Protein 4EP4 (pdb70)

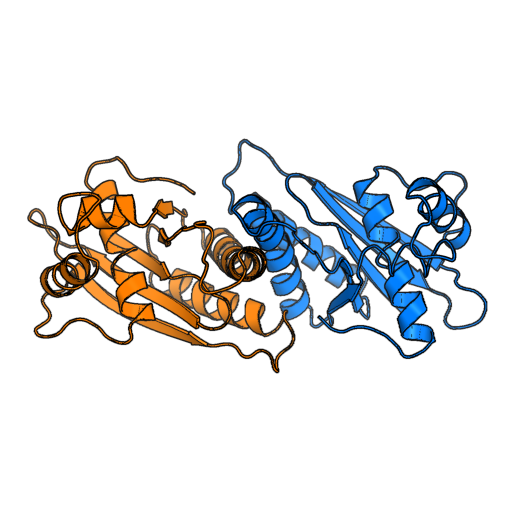Foldseek 3Di:
DKEWFWEFFDFKIKIWIWAFDLDDDTAIATDDTDIQGDDPPDDLVVSLVSLLVVLLVVCVVRVGQEYEYAPDDDPDDDVRVVNSVSNVVSNVVSCVVSVHFYFYHHQQLLCCQQVNGSPDDPVSSQVSLCVRNVHPDGDDDPNNSVRSSRRSSQVSCVSVPRTGTD/DKEWFWEFDQQKIKIWIWDFDDDDPTAIATDDTDIQGDDPVDDLCVSLVSLLVVLLVCCQPRVGQEYEYEDDDDPDDPDDPVSSVSNVVSNVVSCVVSVHFYAYDYQQLLCCQQVNGSPDDPVSLQVSLCVRNVHPDGDDDPRNSVRSSRRSSQVSCVVVVRTGTD

B-factor: mean 16.48, std 10.06, range [5.35, 62.26]

Secondary structure (DSSP, 8-state):
-EEEEEE--SSEEEEEEEEE-SSSSS-EEEEEEEEEE--TTS-HHHHHHHHHHHHHHHHHHH--SEEEEE----SS-SHHHHHHHHHHHHHHHHHHHHT--EEEE-HHHHHHHHHSSTT--HHHHHHHHHHHTT-SS--SSHHHHHHHHHHHHHHHHHHTT---B-/-EEEEEE--SSEEEEEEEEE-SSSS--EEEEEEEEEE--TTS-HHHHHHHHHHHHHHHHHHH--SEEEEE----SS-SS-HHHHHHHHHHHHHHHHHHT--EEEE-HHHHHHHHHSSTT--HHHHHHHHHHHTT-SS--SSHHHHHHHHHHHHHHHHHHHT---B-

Radius of gyration: 21.93 Å; Cα contacts (8 Å, |Δi|>4): 791; chains: 2; bounding box: 36×37×74 Å

GO terms:
  GO:0008821 crossover junction DNA endonuclease activity (F, EXP)

Structure (mmCIF, N/CA/C/O backbone):
data_4EP4
#
_entry.id   4EP4
#
_cell.length_a   36.777
_cell.length_b   51.151
_cell.length_c   134.910
_cell.angle_alpha   90.00
_cell.angle_beta   90.00
_cell.angle_gamma   90.00
#
_symmetry.space_group_name_H-M   'P 21 21 21'
#
loop_
_entity.id
_entity.type
_entity.pdbx_description
1 polymer 'Crossover junction endodeoxyribonuclease RuvC'
2 non-polymer 'MAGNESIUM ION'
3 non-polymer GLYCEROL
4 water water
#
loop_
_atom_site.group_PDB
_atom_site.id
_atom_site.type_symbol
_atom_site.label_atom_id
_atom_site.label_alt_id
_atom_site.label_comp_id
_atom_site.label_asym_id
_atom_site.label_entity_id
_atom_site.label_seq_id
_atom_site.pdbx_PDB_ins_code
_atom_site.Cartn_x
_atom_site.Cartn_y
_atom_site.Cartn_z
_atom_site.occupancy
_atom_site.B_iso_or_equiv
_atom_site.auth_seq_id
_atom_site.auth_comp_id
_atom_site.auth_asym_id
_atom_site.auth_atom_id
_atom_site.pdbx_PDB_model_num
ATOM 1 N N . MET A 1 1 ? -21.349 2.262 25.081 1.00 21.17 1 MET A N 1
ATOM 2 C CA . MET A 1 1 ? -20.732 2.545 23.790 1.00 17.06 1 MET A CA 1
ATOM 3 C C . MET A 1 1 ? -20.559 1.249 23.008 1.00 12.28 1 MET A C 1
ATOM 4 O O . MET A 1 1 ? -19.752 0.397 23.382 1.00 12.42 1 MET A O 1
ATOM 9 N N . VAL A 1 2 ? -21.320 1.106 21.926 1.00 10.52 2 VAL A N 1
ATOM 10 C CA . VAL A 1 2 ? -21.237 -0.068 21.067 1.00 9.04 2 VAL A CA 1
ATOM 11 C C . VAL A 1 2 ? -20.298 0.263 19.907 1.00 8.65 2 VAL A C 1
ATOM 12 O O . VAL A 1 2 ? -20.524 1.231 19.173 1.00 9.14 2 VAL A O 1
ATOM 16 N N . VAL A 1 3 ? -19.240 -0.533 19.757 1.00 7.05 3 VAL A N 1
ATOM 17 C CA . VAL A 1 3 ? -18.209 -0.280 18.753 1.00 7.24 3 VAL A CA 1
ATOM 18 C C . VAL A 1 3 ? -17.963 -1.532 17.914 1.00 6.75 3 VAL A C 1
ATOM 19 O O . VAL A 1 3 ? -17.800 -2.635 18.461 1.00 7.57 3 VAL A O 1
ATOM 23 N N . ALA A 1 4 ? -17.939 -1.370 16.590 1.00 6.72 4 ALA A N 1
ATOM 24 C CA . ALA A 1 4 ? -17.544 -2.444 15.687 1.00 7.36 4 ALA A CA 1
ATOM 25 C C . ALA A 1 4 ? -16.086 -2.255 15.309 1.00 8.02 4 ALA A C 1
ATOM 26 O O . ALA A 1 4 ? -15.677 -1.146 14.967 1.00 12.06 4 ALA A O 1
ATOM 28 N N . GLY A 1 5 ? -15.292 -3.311 15.403 1.00 7.45 5 GLY A N 1
ATOM 29 C CA . GLY A 1 5 ? -13.915 -3.272 14.952 1.00 8.01 5 GLY A CA 1
ATOM 30 C C . GLY A 1 5 ? -13.734 -4.178 13.758 1.00 7.56 5 GLY A C 1
ATOM 31 O O . GLY A 1 5 ? -14.383 -5.232 13.660 1.00 9.11 5 GLY A O 1
ATOM 32 N N . ILE A 1 6 ? -12.870 -3.769 12.834 1.00 9.28 6 ILE A N 1
ATOM 33 C CA . ILE A 1 6 ? -12.662 -4.525 11.607 1.00 11.64 6 ILE A CA 1
ATOM 34 C C . ILE A 1 6 ? -11.173 -4.640 11.281 1.00 12.97 6 ILE A C 1
ATOM 35 O O . ILE A 1 6 ? -10.429 -3.665 11.397 1.00 13.96 6 ILE A O 1
ATOM 40 N N . ASP A 1 7 ? -10.750 -5.841 10.889 1.00 12.79 7 ASP A N 1
ATOM 41 C CA . ASP A 1 7 ? -9.374 -6.105 10.482 1.00 15.14 7 ASP A CA 1
ATOM 42 C C . ASP A 1 7 ? -9.393 -6.685 9.067 1.00 17.04 7 ASP A C 1
ATOM 43 O O . ASP A 1 7 ? -9.714 -7.855 8.886 1.00 18.15 7 ASP A O 1
ATOM 48 N N . PRO A 1 8 ? -9.065 -5.857 8.058 1.00 25.88 8 PRO A N 1
ATOM 49 C CA . PRO A 1 8 ? -9.193 -6.211 6.637 1.00 33.88 8 PRO A CA 1
ATOM 50 C C . PRO A 1 8 ? -8.174 -7.250 6.175 1.00 46.13 8 PRO A C 1
ATOM 51 O O . PRO A 1 8 ? -8.054 -8.316 6.776 1.00 52.50 8 PRO A O 1
ATOM 55 N N . GLY A 1 9 ? -7.449 -6.947 5.108 1.00 53.60 9 GLY A N 1
ATOM 56 C CA . GLY A 1 9 ? -6.459 -7.884 4.622 1.00 54.31 9 GLY A CA 1
ATOM 57 C C . GLY A 1 9 ? -6.917 -8.661 3.406 1.00 51.74 9 GLY A C 1
ATOM 58 O O . GLY A 1 9 ? -7.982 -8.396 2.841 1.00 42.46 9 GLY A O 1
ATOM 59 N N . ILE A 1 10 ? -6.114 -9.651 3.029 1.00 54.68 10 ILE A N 1
ATOM 60 C CA . ILE A 1 10 ? -6.192 -10.262 1.703 1.00 53.61 10 ILE A CA 1
ATOM 61 C C . ILE A 1 10 ? -7.262 -11.357 1.517 1.00 47.82 10 ILE A C 1
ATOM 62 O O . ILE A 1 10 ? -7.914 -11.418 0.470 1.00 51.09 10 ILE A O 1
ATOM 67 N N . THR A 1 11 ? -7.450 -12.204 2.525 1.00 40.58 11 THR A N 1
ATOM 68 C CA . THR A 1 11 ? -8.275 -13.399 2.379 1.00 34.01 11 THR A CA 1
ATOM 69 C C . THR A 1 11 ? -9.290 -13.467 3.520 1.00 26.00 11 THR A C 1
ATOM 70 O O . THR A 1 11 ? -10.376 -14.052 3.393 1.00 24.61 11 THR A O 1
ATOM 74 N N . HIS A 1 12 ? -8.939 -12.816 4.624 1.00 25.04 12 HIS A N 1
ATOM 75 C CA . HIS A 1 12 ? -9.777 -12.800 5.811 1.00 24.50 12 HIS A CA 1
ATOM 76 C C . HIS A 1 12 ? -10.190 -11.370 6.121 1.00 24.28 12 HIS A C 1
ATOM 77 O O . HIS A 1 12 ? -9.466 -10.426 5.802 1.00 30.17 12 HIS A O 1
ATOM 84 N N . LEU A 1 13 ? -11.354 -11.207 6.737 1.00 17.72 13 LEU A N 1
ATOM 85 C CA . LEU A 1 13 ? -11.702 -9.932 7.343 1.00 15.87 13 LEU A CA 1
ATOM 86 C C . LEU A 1 13 ? -12.313 -10.193 8.712 1.00 15.24 13 LEU A C 1
ATOM 87 O O . LEU A 1 13 ? -13.399 -10.767 8.811 1.00 16.44 13 LEU A O 1
ATOM 92 N N . GLY A 1 14 ? -11.598 -9.799 9.763 1.00 13.17 14 GLY A N 1
ATOM 93 C CA . GLY A 1 14 ? -12.108 -9.923 11.114 1.00 12.23 14 GLY A CA 1
ATOM 94 C C . GLY A 1 14 ? -13.158 -8.865 11.358 1.00 9.87 14 GLY A C 1
ATOM 95 O O . GLY A 1 14 ? -13.002 -7.716 10.942 1.00 10.51 14 GLY A O 1
ATOM 96 N N . LEU A 1 15 ? -14.228 -9.258 12.039 1.00 9.27 15 LEU A N 1
ATOM 97 C CA . LEU A 1 15 ? -15.359 -8.375 12.273 1.00 10.12 15 LEU A CA 1
ATOM 98 C C . LEU A 1 15 ? -15.921 -8.665 13.658 1.00 10.14 15 LEU A C 1
ATOM 99 O O . LEU A 1 15 ? -16.470 -9.736 13.900 1.00 12.83 15 LEU A O 1
ATOM 104 N N . GLY A 1 16 ? -15.756 -7.718 14.575 1.00 10.51 16 GLY A N 1
ATOM 105 C CA . GLY A 1 16 ? -16.183 -7.912 15.944 1.00 11.58 16 GLY A CA 1
ATOM 106 C C . GLY A 1 16 ? -16.962 -6.717 16.455 1.00 9.79 16 GLY A C 1
ATOM 107 O O . GLY A 1 16 ? -16.808 -5.595 15.952 1.00 10.93 16 GLY A O 1
ATOM 108 N N . VAL A 1 17 ? -17.810 -6.952 17.450 1.00 7.46 17 VAL A N 1
ATOM 109 C CA . VAL A 1 17 ? -18.576 -5.881 18.069 1.00 6.90 17 VAL A CA 1
ATOM 110 C C . VAL A 1 17 ? -18.520 -6.025 19.582 1.00 6.33 17 VAL A C 1
ATOM 111 O O . VAL A 1 17 ? -18.710 -7.122 20.128 1.00 8.19 17 VAL A O 1
ATOM 115 N N . VAL A 1 18 ? -18.253 -4.916 20.261 1.00 7.41 18 VAL A N 1
ATOM 116 C CA . VAL A 1 18 ? -18.202 -4.906 21.714 1.00 7.74 18 VAL A CA 1
ATOM 117 C C . VAL A 1 18 ? -19.127 -3.828 22.268 1.00 7.23 18 VAL A C 1
ATOM 118 O O . VAL A 1 18 ? -19.407 -2.827 21.599 1.00 7.98 18 VAL A O 1
ATOM 122 N N . ALA A 1 19 ? -19.619 -4.054 23.479 1.00 8.94 19 ALA A N 1
ATOM 123 C CA . ALA A 1 19 ? -20.363 -3.039 24.227 1.00 9.72 19 ALA A CA 1
ATOM 124 C C . ALA A 1 19 ? -19.518 -2.626 25.426 1.00 9.95 19 ALA A C 1
ATOM 125 O O . ALA A 1 19 ? -19.275 -3.425 26.336 1.00 10.31 19 ALA A O 1
ATOM 127 N N . VAL A 1 20 ? -19.058 -1.381 25.419 1.00 10.29 20 VAL A N 1
ATOM 128 C CA . VAL A 1 20 ? -18.144 -0.903 26.445 1.00 13.14 20 VAL A CA 1
ATOM 129 C C . VAL A 1 20 ? -18.889 -0.198 27.565 1.00 17.74 20 VAL A C 1
ATOM 130 O O . VAL A 1 20 ? -19.867 0.515 27.325 1.00 20.38 20 VAL A O 1
ATOM 134 N N . GLU A 1 21 ? -18.407 -0.387 28.790 1.00 19.36 21 GLU A N 1
ATOM 135 C CA . GLU A 1 21 ? -18.913 0.348 29.944 1.00 23.34 21 GLU A CA 1
ATOM 136 C C . GLU A 1 21 ? -18.632 1.833 29.764 1.00 24.94 21 GLU A C 1
ATOM 137 O O . GLU A 1 21 ? -17.535 2.217 29.371 1.00 24.61 21 GLU A O 1
ATOM 143 N N . GLY A 1 22 ? -19.622 2.664 30.065 1.00 25.31 22 GLY A N 1
ATOM 144 C CA . GLY A 1 22 ? -19.479 4.099 29.910 1.00 26.28 22 GLY A CA 1
ATOM 145 C C . GLY A 1 22 ? -18.585 4.720 30.962 1.00 30.40 22 GLY A C 1
ATOM 146 O O . GLY A 1 22 ? -17.989 5.774 30.735 1.00 30.62 22 GLY A O 1
ATOM 147 N N . LYS A 1 23 ? -18.483 4.062 32.113 1.00 28.24 23 LYS A N 1
ATOM 148 C CA . LYS A 1 23 ? -17.671 4.574 33.212 1.00 26.27 23 LYS A CA 1
ATOM 149 C C . LYS A 1 23 ? -16.741 3.497 33.773 1.00 23.69 23 LYS A C 1
ATOM 150 O O . LYS A 1 23 ? -16.852 2.326 33.408 1.00 23.48 23 LYS A O 1
ATOM 156 N N . GLY A 1 24 ? -15.804 3.903 34.623 1.00 18.05 24 GLY A N 1
ATOM 157 C CA . GLY A 1 24 ? -14.848 2.983 35.223 1.00 14.74 24 GLY A CA 1
ATOM 158 C C . GLY A 1 24 ? -13.732 2.553 34.288 1.00 11.20 24 GLY A C 1
ATOM 159 O O . GLY A 1 24 ? -13.592 3.082 33.179 1.00 14.46 24 GLY A O 1
ATOM 160 N N . ALA A 1 25 ? -12.938 1.582 34.734 1.00 11.28 25 ALA A N 1
ATOM 161 C CA . ALA A 1 25 ? -11.856 1.048 33.914 1.00 10.75 25 ALA A CA 1
ATOM 162 C C . ALA A 1 25 ? -12.398 0.441 32.625 1.00 11.03 25 ALA A C 1
ATOM 163 O O . ALA A 1 25 ? -13.544 -0.015 32.574 1.00 13.06 25 ALA A O 1
ATOM 165 N N . LEU A 1 26 ? -11.570 0.431 31.587 1.00 9.33 26 LEU A N 1
ATOM 166 C CA . LEU A 1 26 ? -11.995 -0.093 30.297 1.00 10.09 26 LEU A CA 1
ATOM 167 C C . LEU A 1 26 ? -12.460 -1.549 30.427 1.00 9.94 26 LEU A C 1
ATOM 168 O O . LEU A 1 26 ? -11.693 -2.433 30.823 1.00 10.27 26 LEU A O 1
ATOM 173 N N . LYS A 1 27 ? -13.729 -1.781 30.101 1.00 10.04 27 LYS A N 1
ATOM 174 C CA . LYS A 1 27 ? -14.378 -3.069 30.313 1.00 10.13 27 LYS A CA 1
ATOM 175 C C . LYS A 1 27 ? -15.463 -3.208 29.277 1.00 9.49 27 LYS A C 1
ATOM 176 O O . LYS A 1 27 ? -16.181 -2.252 29.008 1.00 10.59 27 LYS A O 1
ATOM 182 N N . ALA A 1 28 ? -15.618 -4.402 28.716 1.00 8.21 28 ALA A N 1
ATOM 183 C CA . ALA A 1 28 ? -16.591 -4.572 27.648 1.00 8.47 28 ALA A CA 1
ATOM 184 C C . ALA A 1 28 ? -17.176 -5.974 27.593 1.00 8.10 28 ALA A C 1
ATOM 185 O O . ALA A 1 28 ? -16.609 -6.925 28.140 1.00 10.08 28 ALA A O 1
ATOM 187 N N . ARG A 1 29 ? -18.329 -6.077 26.942 1.00 9.43 29 ARG A N 1
ATOM 188 C CA . ARG A 1 29 ? -18.953 -7.357 26.662 1.00 11.47 29 ARG A CA 1
ATOM 189 C C . ARG A 1 29 ? -18.807 -7.650 25.176 1.00 8.31 29 ARG A C 1
ATOM 190 O O . ARG A 1 29 ? -19.024 -6.773 24.328 1.00 10.94 29 ARG A O 1
ATOM 198 N N . LEU A 1 30 ? -18.414 -8.876 24.855 1.00 8.33 30 LEU A N 1
ATOM 199 C CA . LEU A 1 30 ? -18.320 -9.301 23.469 1.00 8.86 30 LEU A CA 1
ATOM 200 C C . LEU A 1 30 ? -19.724 -9.565 22.919 1.00 9.66 30 LEU A C 1
ATOM 201 O O . LEU A 1 30 ? -20.417 -10.450 23.416 1.00 12.15 30 LEU A O 1
ATOM 206 N N . LEU A 1 31 ? -20.142 -8.797 21.912 1.00 8.84 31 LEU A N 1
ATOM 207 C CA . LEU A 1 31 ? -21.471 -8.962 21.310 1.00 9.31 31 LEU A CA 1
ATOM 208 C C . LEU A 1 31 ? -21.460 -9.882 20.092 1.00 10.84 31 LEU A C 1
ATOM 209 O O . LEU A 1 31 ? -22.423 -10.613 19.833 1.00 12.30 31 LEU A O 1
ATOM 214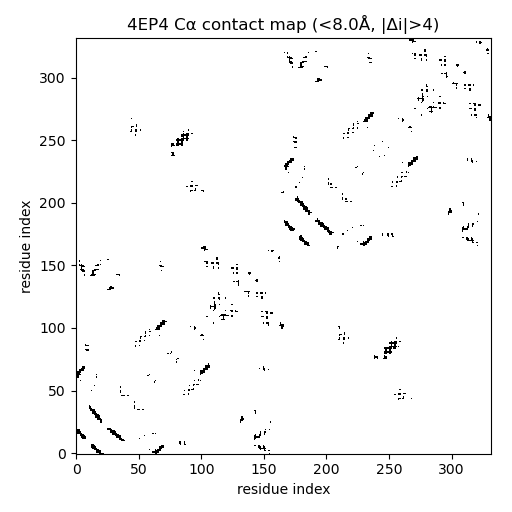 N N . HIS A 1 32 ? -20.375 -9.839 19.329 1.00 9.66 32 HIS A N 1
ATOM 215 C CA . HIS A 1 32 ? -20.337 -10.543 18.056 1.00 10.22 32 HIS A CA 1
ATOM 216 C C . HIS A 1 32 ? -18.911 -10.698 17.591 1.00 9.91 32 HIS A C 1
ATOM 217 O O . HIS A 1 32 ? -18.090 -9.784 17.748 1.00 9.68 32 HIS A O 1
ATOM 224 N N . GLY A 1 33 ? -18.625 -11.847 16.996 1.00 11.29 33 GLY A N 1
ATOM 225 C CA . GLY A 1 33 ? -17.332 -12.082 16.396 1.00 12.41 33 GLY A CA 1
ATOM 226 C C . GLY A 1 33 ? -17.436 -13.034 15.226 1.00 14.82 33 GLY A C 1
ATOM 227 O O . GLY A 1 33 ? -17.997 -14.122 15.352 1.00 16.81 33 GLY A O 1
ATOM 228 N N . GLU A 1 34 ? -16.904 -12.624 14.083 1.00 13.72 34 GLU A N 1
ATOM 229 C CA . GLU A 1 34 ? -16.865 -13.481 12.911 1.00 15.50 34 GLU A CA 1
ATOM 230 C C . GLU A 1 34 ? -15.650 -13.124 12.078 1.00 14.66 34 GLU A C 1
ATOM 231 O O . GLU A 1 34 ? -15.035 -12.069 12.279 1.00 14.53 34 GLU A O 1
ATOM 237 N N . VAL A 1 35 ? -15.298 -14.010 11.151 1.00 17.10 35 VAL A N 1
ATOM 238 C CA . VAL A 1 35 ? -14.273 -13.717 10.163 1.00 19.63 35 VAL A CA 1
ATOM 239 C C . VAL A 1 35 ? -14.886 -13.955 8.794 1.00 19.40 35 VAL A C 1
ATOM 240 O O . VAL A 1 35 ? -15.325 -15.066 8.489 1.00 24.83 35 VAL A O 1
ATOM 244 N N . VAL A 1 36 ? -14.940 -12.905 7.981 1.00 16.61 36 VAL A N 1
ATOM 245 C CA . VAL A 1 36 ? -15.503 -13.017 6.646 1.00 18.23 36 VAL A CA 1
ATOM 246 C C . VAL A 1 36 ? -14.437 -13.628 5.755 1.00 20.23 36 VAL A C 1
ATOM 247 O O . VAL A 1 36 ? -13.317 -13.123 5.684 1.00 18.97 36 VAL A O 1
ATOM 251 N N . LYS A 1 37 ? -14.770 -14.726 5.090 1.00 22.35 37 LYS A N 1
ATOM 252 C CA . LYS A 1 37 ? -13.771 -15.413 4.288 1.00 26.18 37 LYS A CA 1
ATOM 253 C C . LYS A 1 37 ? -14.032 -15.281 2.794 1.00 26.56 37 LYS A C 1
ATOM 2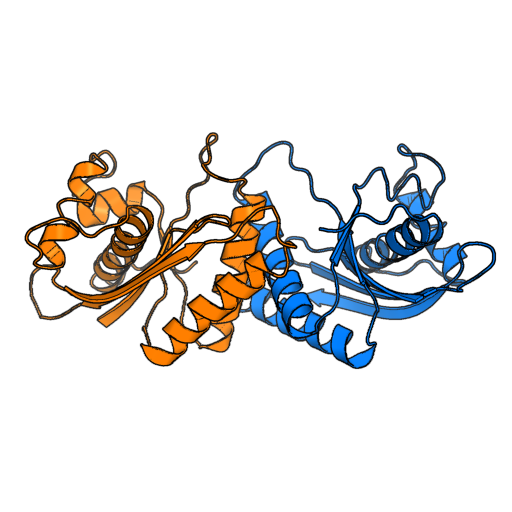54 O O . LYS A 1 37 ? -15.154 -15.014 2.366 1.00 31.41 37 LYS A O 1
ATOM 260 N N . THR A 1 38 ? -12.968 -15.442 2.017 1.00 25.25 38 THR A N 1
ATOM 261 C CA . THR A 1 38 ? -13.012 -15.286 0.574 1.00 28.52 38 THR A CA 1
ATOM 262 C C . THR A 1 38 ? -12.756 -16.623 -0.100 1.00 24.23 38 THR A C 1
ATOM 263 O O . THR A 1 38 ? -12.237 -17.557 0.517 1.00 26.79 38 THR A O 1
ATOM 267 N N . SER A 1 39 ? -13.108 -16.705 -1.373 1.00 21.20 39 SER A N 1
ATOM 268 C CA . SER A 1 39 ? -12.814 -17.890 -2.155 1.00 19.79 39 SER A CA 1
ATOM 269 C C . SER A 1 39 ? -11.923 -17.525 -3.336 1.00 17.69 39 SER A C 1
ATOM 270 O O . SER A 1 39 ? -12.186 -16.554 -4.036 1.00 16.78 39 SER A O 1
ATOM 273 N N A PRO A 1 40 ? -10.857 -18.305 -3.564 0.31 18.13 40 PRO A N 1
ATOM 274 N N B PRO A 1 40 ? -10.844 -18.294 -3.546 0.69 18.29 40 PRO A N 1
ATOM 275 C CA A PRO A 1 40 ? -10.030 -18.097 -4.758 0.31 18.16 40 PRO A CA 1
ATOM 276 C CA B PRO A 1 40 ? -10.024 -18.095 -4.744 0.69 17.16 40 PRO A CA 1
ATOM 277 C C A PRO A 1 40 ? -10.784 -18.471 -6.035 0.31 17.49 40 PRO A C 1
ATOM 278 C C B PRO A 1 40 ? -10.782 -18.467 -6.023 0.69 14.22 40 PRO A C 1
ATOM 279 O O A PRO A 1 40 ? -10.335 -18.155 -7.139 0.31 19.51 40 PRO A O 1
ATOM 280 O O B PRO A 1 40 ? -10.327 -18.130 -7.119 0.69 16.15 40 PRO A O 1
ATOM 287 N N . GLN A 1 41 ? -11.924 -19.137 -5.877 1.00 14.02 41 GLN A N 1
ATOM 288 C CA . GLN A 1 41 ? -12.750 -19.549 -7.014 1.00 15.08 41 GLN A CA 1
ATOM 289 C C . GLN A 1 41 ? -13.820 -18.538 -7.419 1.00 16.40 41 GLN A C 1
ATOM 290 O O . GLN A 1 41 ? -14.600 -18.796 -8.338 1.00 20.30 41 GLN A O 1
ATOM 296 N N . GLU A 1 42 ? -13.873 -17.404 -6.727 1.00 15.63 42 GLU A N 1
ATOM 297 C CA . GLU A 1 42 ? -14.831 -16.359 -7.072 1.00 17.26 42 GLU A CA 1
ATOM 298 C C . GLU A 1 42 ? -14.085 -15.116 -7.538 1.00 15.88 42 GLU A C 1
ATOM 299 O O . GLU A 1 42 ? -12.930 -14.900 -7.151 1.00 15.67 42 GLU A O 1
ATOM 305 N N . PRO A 1 43 ? -14.729 -14.314 -8.403 1.00 16.28 43 PRO A N 1
ATOM 306 C CA . PRO A 1 43 ? -14.121 -13.070 -8.886 1.00 16.26 43 PRO A CA 1
ATOM 307 C C . PRO A 1 43 ? -13.777 -12.112 -7.744 1.00 14.22 43 PRO A C 1
ATOM 308 O O . PRO A 1 43 ? -14.387 -12.182 -6.674 1.00 12.36 43 PRO A O 1
ATOM 312 N N . ALA A 1 44 ? -12.828 -11.210 -7.987 1.00 13.57 44 ALA A N 1
ATOM 313 C CA . ALA A 1 44 ? -12.462 -10.197 -7.004 1.00 14.83 44 ALA A CA 1
ATOM 314 C C . ALA A 1 44 ? -13.673 -9.424 -6.488 1.00 14.10 44 ALA A C 1
ATOM 315 O O . ALA A 1 44 ? -13.769 -9.141 -5.295 1.00 14.88 44 ALA A O 1
ATOM 317 N N A LYS A 1 45 ? -14.597 -9.097 -7.386 0.57 13.10 45 LYS A N 1
ATOM 318 N N B LYS A 1 45 ? -14.601 -9.082 -7.378 0.43 12.31 45 LYS A N 1
ATOM 319 C CA A LYS A 1 45 ? -15.763 -8.301 -7.014 0.57 13.71 45 LYS A CA 1
ATOM 320 C CA B LYS A 1 45 ? -15.762 -8.290 -6.970 0.43 11.53 45 LYS A CA 1
ATOM 321 C C A LYS A 1 45 ? -16.691 -9.044 -6.051 0.57 13.86 45 LYS A C 1
ATOM 322 C C B LYS A 1 45 ? -16.665 -9.047 -5.999 0.43 11.11 45 LYS A C 1
ATOM 323 O O A LYS A 1 45 ? -17.436 -8.416 -5.301 0.57 13.41 45 LYS A O 1
ATOM 324 O O B LYS A 1 45 ? -17.377 -8.437 -5.202 0.43 11.02 45 LYS A O 1
ATOM 335 N N . GLU A 1 46 ? -16.635 -10.375 -6.065 1.00 12.52 46 GLU A N 1
ATOM 336 C CA . GLU A 1 46 ? -17.445 -11.195 -5.168 1.00 13.60 46 GLU A CA 1
ATOM 337 C C . GLU A 1 46 ? -16.892 -11.136 -3.759 1.00 12.27 46 GLU A C 1
ATOM 338 O O . GLU A 1 46 ? -17.646 -11.096 -2.795 1.00 12.93 46 GLU A O 1
ATOM 344 N N . ARG A 1 47 ? -15.569 -11.162 -3.642 1.00 12.54 47 ARG A N 1
ATOM 345 C CA . ARG A 1 47 ? -14.912 -11.092 -2.341 1.00 13.29 47 ARG A CA 1
ATOM 346 C C . ARG A 1 47 ? -15.263 -9.773 -1.662 1.00 12.11 47 ARG A C 1
ATOM 347 O O . ARG A 1 47 ? -15.632 -9.736 -0.485 1.00 12.87 47 ARG A O 1
ATOM 355 N N . VAL A 1 48 ? -15.187 -8.698 -2.436 1.00 11.14 48 VAL A N 1
ATOM 356 C CA . VAL A 1 48 ? -15.442 -7.367 -1.923 1.00 11.91 48 VAL A CA 1
ATOM 357 C C . VAL A 1 48 ? -16.939 -7.177 -1.662 1.00 9.84 48 VAL A C 1
ATOM 358 O O . VAL A 1 48 ? -17.336 -6.583 -0.649 1.00 11.31 48 VAL A O 1
ATOM 362 N N . GLY A 1 49 ? -17.769 -7.701 -2.560 1.00 9.01 49 GLY A N 1
ATOM 363 C CA . GLY A 1 49 ? -19.209 -7.684 -2.370 1.00 10.78 49 GLY A CA 1
ATOM 364 C C . GLY A 1 49 ? -19.664 -8.394 -1.100 1.00 10.02 49 GLY A C 1
ATOM 365 O O . GLY A 1 49 ? -20.569 -7.924 -0.409 1.00 11.36 49 GLY A O 1
ATOM 366 N N . ARG A 1 50 ? -19.045 -9.530 -0.785 1.00 10.30 50 ARG A N 1
ATOM 367 C CA . ARG A 1 50 ? -19.386 -10.260 0.434 1.00 11.51 50 ARG A CA 1
ATOM 368 C C . ARG A 1 50 ? -19.029 -9.461 1.689 1.00 9.86 50 ARG A C 1
ATOM 369 O O . ARG A 1 50 ? -19.777 -9.456 2.667 1.00 10.92 50 ARG A O 1
ATOM 377 N N . ILE A 1 51 ? -17.875 -8.802 1.662 1.00 10.20 51 ILE A N 1
ATOM 378 C CA . ILE A 1 51 ? -17.439 -7.975 2.781 1.00 9.40 51 ILE A CA 1
ATOM 379 C C . ILE A 1 51 ? -18.463 -6.875 3.045 1.00 8.95 51 ILE A C 1
ATOM 380 O O . ILE A 1 51 ? -18.888 -6.675 4.178 1.00 9.70 51 ILE A O 1
ATOM 385 N N . HIS A 1 52 ? -18.863 -6.181 1.987 1.00 8.92 52 HIS A N 1
ATOM 386 C CA . HIS A 1 52 ? -19.879 -5.137 2.094 1.00 8.61 52 HIS A CA 1
ATOM 387 C C . HIS A 1 52 ? -21.169 -5.669 2.718 1.00 8.75 52 HIS A C 1
ATOM 388 O O . HIS A 1 52 ? -21.705 -5.065 3.642 1.00 9.27 52 HIS A O 1
ATOM 395 N N . ALA A 1 53 ? -21.648 -6.811 2.228 1.00 10.04 53 ALA A N 1
ATOM 396 C CA . ALA A 1 53 ? -22.890 -7.400 2.724 1.00 10.12 53 ALA A CA 1
ATOM 397 C C . ALA A 1 53 ? -22.793 -7.781 4.201 1.00 9.87 53 ALA A C 1
ATOM 398 O O . ALA A 1 53 ? -23.717 -7.513 4.984 1.00 10.02 53 ALA A O 1
ATOM 400 N N . ARG A 1 54 ? -21.677 -8.395 4.591 1.00 10.08 54 ARG A N 1
ATOM 401 C CA . ARG A 1 54 ? -21.512 -8.834 5.974 1.00 10.24 54 ARG A CA 1
ATOM 402 C C . ARG A 1 54 ? -21.365 -7.663 6.931 1.00 8.72 54 ARG A C 1
ATOM 403 O O . ARG A 1 54 ? -21.935 -7.675 8.027 1.00 9.33 54 ARG A O 1
ATOM 411 N N . VAL A 1 55 ? -20.585 -6.662 6.534 1.00 8.80 55 VAL A N 1
ATOM 412 C CA . VAL A 1 55 ? -20.415 -5.489 7.384 1.00 8.51 55 VAL A CA 1
ATOM 413 C C . VAL A 1 55 ? -21.749 -4.775 7.575 1.00 7.66 55 VAL A C 1
ATOM 414 O O . VAL A 1 55 ? -22.095 -4.402 8.694 1.00 9.79 55 VAL A O 1
ATOM 418 N N . LEU A 1 56 ? -22.507 -4.614 6.491 1.00 8.50 56 LEU A N 1
ATOM 419 C CA . LEU A 1 56 ? -23.793 -3.936 6.571 1.00 9.90 56 LEU A CA 1
ATOM 420 C C . LEU A 1 56 ? -24.748 -4.673 7.521 1.00 9.58 56 LEU A C 1
ATOM 421 O O . LEU A 1 56 ? -25.442 -4.051 8.335 1.00 10.13 56 LEU A O 1
ATOM 426 N N . GLU A 1 57 ? -24.752 -6.004 7.445 1.00 8.29 57 GLU A N 1
ATOM 427 C CA . GLU A 1 57 ? -25.599 -6.815 8.313 1.00 8.99 57 GLU A CA 1
ATOM 428 C C . GLU A 1 57 ? -25.253 -6.594 9.787 1.00 9.18 57 GLU A C 1
ATOM 429 O O . GLU A 1 57 ? -26.138 -6.396 10.630 1.00 9.50 57 GLU A O 1
ATOM 435 N N . VAL A 1 58 ? -23.961 -6.594 10.089 1.00 8.75 58 VAL A N 1
ATOM 436 C CA . VAL A 1 58 ? -23.513 -6.403 11.459 1.00 10.03 58 VAL A CA 1
ATOM 437 C C . VAL A 1 58 ? -23.821 -4.988 11.947 1.00 9.26 58 VAL A C 1
ATOM 438 O O . VAL A 1 58 ? -24.252 -4.799 13.083 1.00 10.31 58 VAL A O 1
ATOM 442 N N . LEU A 1 59 ? -23.606 -3.991 11.090 1.00 9.28 59 LEU A N 1
ATOM 443 C CA . LEU A 1 59 ? -23.946 -2.620 11.461 1.00 9.58 59 LEU A CA 1
ATOM 444 C C . LEU A 1 59 ? -25.441 -2.498 11.734 1.00 9.46 59 LEU A C 1
ATOM 445 O O . LEU A 1 59 ? -25.865 -1.832 12.681 1.00 10.24 59 LEU A O 1
ATOM 450 N N . HIS A 1 60 ? -26.242 -3.172 10.923 1.00 9.18 60 HIS A N 1
ATOM 451 C CA . HIS A 1 60 ? -27.682 -3.146 11.126 1.00 10.91 60 HIS A CA 1
ATOM 452 C C . HIS A 1 60 ? -28.119 -3.816 12.427 1.00 10.78 60 HIS A C 1
ATOM 453 O O . HIS A 1 60 ? -28.945 -3.278 13.169 1.00 12.49 60 HIS A O 1
ATOM 460 N N . ARG A 1 61 ? -27.560 -4.990 12.702 1.00 9.95 61 ARG A N 1
ATOM 461 C CA . ARG A 1 61 ? -27.989 -5.781 13.849 1.00 11.93 61 ARG A CA 1
ATOM 462 C C . ARG A 1 61 ? -27.573 -5.176 15.182 1.00 11.38 61 ARG A C 1
ATOM 463 O O . ARG A 1 61 ? -28.316 -5.253 16.155 1.00 14.34 61 ARG A O 1
ATOM 471 N N . PHE A 1 62 ? -26.398 -4.560 15.217 1.00 8.83 62 PHE A N 1
ATOM 472 C CA . PHE A 1 62 ? -25.861 -4.068 16.482 1.00 8.90 62 PHE A CA 1
ATOM 473 C C . PHE A 1 62 ? -25.882 -2.549 16.658 1.00 9.07 62 PHE A C 1
ATOM 474 O O . PHE A 1 62 ? -25.682 -2.050 17.769 1.00 10.77 62 PHE A O 1
ATOM 482 N N . ARG A 1 63 ? -26.160 -1.832 15.570 1.00 9.48 63 ARG A N 1
ATOM 483 C CA . ARG A 1 63 ? -26.256 -0.365 15.581 1.00 10.04 63 ARG A CA 1
ATOM 484 C C . ARG A 1 63 ? -25.136 0.314 16.389 1.00 9.54 63 ARG A C 1
ATOM 485 O O . ARG A 1 63 ? -25.413 1.068 17.331 1.00 10.56 63 ARG A O 1
ATOM 493 N N . PRO A 1 64 ? -23.865 0.056 16.030 1.00 8.18 64 PRO A N 1
ATOM 494 C CA . PRO A 1 64 ? -22.754 0.659 16.775 1.00 7.95 64 PRO A CA 1
ATOM 495 C C . PRO A 1 64 ? -22.695 2.164 16.559 1.00 7.64 64 PRO A C 1
ATOM 496 O O . PRO A 1 64 ? -23.181 2.662 15.535 1.00 9.42 64 PRO A O 1
ATOM 500 N N . GLU A 1 65 ? -22.091 2.881 17.497 1.00 8.28 65 GLU A N 1
ATOM 501 C CA . GLU A 1 65 ? -21.912 4.316 17.315 1.00 9.08 65 GLU A CA 1
ATOM 502 C C . GLU A 1 65 ? -20.640 4.621 16.537 1.00 8.76 65 GLU A C 1
ATOM 503 O O . GLU A 1 65 ? -20.414 5.767 16.139 1.00 9.48 65 GLU A O 1
ATOM 509 N N . ALA A 1 66 ? -19.804 3.603 16.333 1.00 7.58 66 ALA A N 1
ATOM 510 C CA . ALA A 1 66 ? -18.537 3.776 15.644 1.00 7.53 66 ALA A CA 1
ATOM 511 C C . ALA A 1 66 ? -18.061 2.485 15.003 1.00 6.59 66 ALA A C 1
ATOM 512 O O . ALA A 1 66 ? -18.296 1.395 15.538 1.00 7.35 66 ALA A O 1
ATOM 514 N N . VAL A 1 67 ? -17.383 2.622 13.869 1.00 7.32 67 VAL A N 1
ATOM 515 C CA . VAL A 1 67 ? -16.590 1.551 13.271 1.00 7.24 67 VAL A CA 1
ATOM 516 C C . VAL A 1 67 ? -15.127 1.940 13.415 1.00 6.89 67 VAL A C 1
ATOM 517 O O . VAL A 1 67 ? -14.749 3.073 13.078 1.00 8.32 67 VAL A O 1
ATOM 521 N N . ALA A 1 68 ? -14.306 1.020 13.912 1.00 7.04 68 ALA A N 1
ATOM 522 C CA . ALA A 1 68 ? -12.884 1.286 14.109 1.00 7.78 68 ALA A CA 1
ATOM 523 C C . ALA A 1 68 ? -12.041 0.353 13.252 1.00 6.21 68 ALA A C 1
ATOM 524 O O . ALA A 1 68 ? -12.312 -0.855 13.166 1.00 7.80 68 ALA A O 1
ATOM 526 N N . VAL A 1 69 ? -11.030 0.916 12.603 1.00 7.49 69 VAL A N 1
ATOM 527 C CA . VAL A 1 69 ? -10.131 0.142 11.755 1.00 8.54 69 VAL A CA 1
ATOM 528 C C . VAL A 1 69 ? -8.696 0.548 12.071 1.00 9.10 69 VAL A C 1
ATOM 529 O O . VAL A 1 69 ? -8.457 1.593 12.681 1.00 8.97 69 VAL A O 1
ATOM 533 N N . GLU A 1 70 ? -7.736 -0.267 11.659 1.00 10.97 70 GLU A N 1
ATOM 534 C CA . GLU A 1 70 ? -6.344 0.135 11.783 1.00 11.84 70 GLU A CA 1
ATOM 535 C C . GLU A 1 70 ? -6.016 1.206 10.747 1.00 11.81 70 GLU A C 1
ATOM 536 O O . GLU A 1 70 ? -6.476 1.142 9.599 1.00 12.04 70 GLU A O 1
ATOM 542 N N . GLU A 1 71 ? -5.246 2.208 11.160 1.00 10.89 71 GLU A N 1
ATOM 543 C CA . GLU A 1 71 ? -4.669 3.151 10.214 1.00 12.01 71 GLU A CA 1
ATOM 544 C C . GLU A 1 71 ? -3.483 2.452 9.559 1.00 13.74 71 GLU A C 1
ATOM 545 O O . GLU A 1 71 ? -2.435 2.273 10.186 1.00 15.70 71 GLU A O 1
ATOM 551 N N . GLN A 1 72 ? -3.657 2.046 8.304 1.00 13.33 72 GLN A N 1
ATOM 552 C CA . GLN A 1 72 ? -2.682 1.198 7.631 1.00 16.47 72 GLN A CA 1
ATOM 553 C C . GLN A 1 72 ? -1.522 2.006 7.075 1.00 15.17 72 GLN A C 1
ATOM 554 O O . GLN A 1 72 ? -1.724 2.965 6.321 1.00 17.57 72 GLN A O 1
ATOM 560 N N A PHE A 1 73 ? -0.308 1.601 7.436 0.80 13.29 73 PHE A N 1
ATOM 561 N N B PHE A 1 73 ? -0.316 1.598 7.438 0.20 13.74 73 PHE A N 1
ATOM 562 C CA A PHE A 1 73 ? 0.894 2.202 6.880 0.80 12.81 73 PHE A CA 1
ATOM 563 C CA B PHE A 1 73 ? 0.893 2.194 6.901 0.20 14.01 73 PHE A CA 1
ATOM 564 C C A PHE A 1 73 ? 1.625 1.176 6.031 0.80 12.26 73 PHE A C 1
ATOM 565 C C B PHE A 1 73 ? 1.604 1.176 6.021 0.20 12.50 73 PHE A C 1
ATOM 566 O O A PHE A 1 73 ? 1.670 -0.013 6.370 0.80 14.69 73 PHE A O 1
ATOM 567 O O B PHE A 1 73 ? 1.628 -0.009 6.339 0.20 14.09 73 PHE A O 1
ATOM 582 N N . PHE A 1 74 ? 2.179 1.636 4.918 1.00 9.82 74 PHE A N 1
ATOM 583 C CA . PHE A 1 74 ? 2.934 0.768 4.030 1.00 9.75 74 PHE A CA 1
ATOM 584 C C . PHE A 1 74 ? 4.276 1.413 3.727 1.00 10.92 74 PHE A C 1
ATOM 585 O O . PHE A 1 74 ? 4.335 2.579 3.322 1.00 12.26 74 PHE A O 1
ATOM 593 N N . TYR A 1 75 ? 5.353 0.664 3.939 1.00 9.51 75 TYR A N 1
ATOM 594 C CA . TYR A 1 75 ? 6.672 1.121 3.533 1.00 9.83 75 TYR A CA 1
ATOM 595 C C . TYR A 1 75 ? 6.701 1.316 2.023 1.00 10.47 75 TYR A C 1
ATOM 596 O O . TYR A 1 75 ? 7.363 2.225 1.518 1.00 12.83 75 TYR A O 1
ATOM 605 N N . ARG A 1 76 ? 5.990 0.443 1.312 1.00 9.03 76 ARG A N 1
ATOM 606 C CA . ARG A 1 76 ? 5.876 0.516 -0.141 1.00 8.86 76 ARG A CA 1
ATOM 607 C C . ARG A 1 76 ? 4.417 0.453 -0.572 1.00 9.18 76 ARG A C 1
ATOM 608 O O . ARG A 1 76 ? 3.695 -0.488 -0.224 1.00 10.47 76 ARG A O 1
ATOM 616 N N . GLN A 1 77 ? 3.988 1.464 -1.320 1.00 8.11 77 GLN A N 1
ATOM 617 C CA . GLN A 1 77 ? 2.660 1.456 -1.915 1.00 9.37 77 GLN A CA 1
ATOM 618 C C . GLN A 1 77 ? 2.743 0.672 -3.216 1.00 8.54 77 GLN A C 1
ATOM 619 O O . GLN A 1 77 ? 3.484 1.038 -4.122 1.00 10.38 77 GLN A O 1
ATOM 625 N N . ASN A 1 78 ? 2.019 -0.437 -3.286 1.00 9.68 78 ASN A N 1
ATOM 626 C CA . ASN A 1 78 ? 1.984 -1.252 -4.491 1.00 10.26 78 ASN A CA 1
ATOM 627 C C . ASN A 1 78 ? 0.692 -2.051 -4.533 1.00 9.71 78 ASN A C 1
ATOM 628 O O . ASN A 1 78 ? -0.255 -1.736 -3.810 1.00 8.85 78 ASN A O 1
ATOM 633 N N . GLU A 1 79 ? 0.654 -3.080 -5.375 1.00 10.39 79 GLU A N 1
ATOM 634 C CA . GLU A 1 79 ? -0.561 -3.875 -5.547 1.00 10.96 79 GLU A CA 1
ATOM 635 C C . GLU A 1 79 ? -1.075 -4.491 -4.241 1.00 10.37 79 GLU A C 1
ATOM 636 O O . GLU A 1 79 ? -2.280 -4.644 -4.063 1.00 9.93 79 GLU A O 1
ATOM 642 N N . LEU A 1 80 ? -0.166 -4.821 -3.326 1.00 10.84 80 LEU A N 1
ATOM 643 C CA . LEU A 1 80 ? -0.559 -5.358 -2.021 1.00 11.54 80 LEU A CA 1
ATOM 644 C C . LEU A 1 80 ? -1.415 -4.365 -1.232 1.00 10.28 80 LEU A C 1
ATOM 645 O O . LEU A 1 80 ? -2.505 -4.705 -0.765 1.00 10.59 80 LEU A O 1
ATOM 650 N N . ALA A 1 81 ? -0.921 -3.134 -1.105 1.00 9.06 81 ALA A N 1
ATOM 651 C CA . ALA A 1 81 ? -1.638 -2.083 -0.395 1.00 9.09 81 ALA A CA 1
ATOM 652 C C . ALA A 1 81 ? -2.968 -1.797 -1.087 1.00 8.34 81 ALA A C 1
ATOM 653 O O . ALA A 1 81 ? -3.988 -1.582 -0.432 1.00 8.40 81 ALA A O 1
ATOM 655 N N . TYR A 1 82 ? -2.934 -1.783 -2.417 1.00 8.28 82 TYR A N 1
ATOM 656 C CA . TYR A 1 82 ? -4.108 -1.600 -3.265 1.00 8.28 82 TYR A CA 1
ATOM 657 C C . TYR A 1 82 ? -5.207 -2.602 -2.908 1.00 7.89 82 TYR A C 1
ATOM 658 O O . TYR A 1 82 ? -6.358 -2.225 -2.675 1.00 7.99 82 TYR A O 1
ATOM 667 N N . LYS A 1 83 ? -4.848 -3.877 -2.812 1.00 8.84 83 LYS A N 1
ATOM 668 C CA . LYS A 1 83 ? -5.839 -4.911 -2.510 1.00 9.90 83 LYS A CA 1
ATOM 669 C C . LYS A 1 83 ? -6.384 -4.870 -1.073 1.00 9.65 83 LYS A C 1
ATOM 670 O O . LYS A 1 83 ? -7.548 -5.201 -0.845 1.00 11.96 83 LYS A O 1
ATOM 676 N N . VAL A 1 84 ? -5.554 -4.472 -0.110 1.00 9.89 84 VAL A N 1
ATOM 677 C CA . VAL A 1 84 ? -6.058 -4.219 1.240 1.00 10.75 84 VAL A CA 1
ATOM 678 C C . VAL A 1 84 ? -7.062 -3.069 1.180 1.00 8.81 84 VAL A C 1
ATOM 679 O O . VAL A 1 84 ? -8.108 -3.092 1.838 1.00 9.94 84 VAL A O 1
ATOM 683 N N . GLY A 1 85 ? -6.737 -2.068 0.370 1.00 7.90 85 GLY A N 1
ATOM 684 C CA . GLY A 1 85 ? -7.619 -0.943 0.131 1.00 7.97 85 GLY A CA 1
ATOM 685 C C . GLY A 1 85 ? -8.990 -1.349 -0.382 1.00 6.82 85 GLY A C 1
ATOM 686 O O . GLY A 1 85 ? -9.985 -0.755 0.018 1.00 7.88 85 GLY A O 1
ATOM 687 N N . TRP A 1 86 ? -9.058 -2.352 -1.259 1.00 7.18 86 TRP A N 1
ATOM 688 C CA . TRP A 1 86 ? -10.357 -2.830 -1.734 1.00 6.87 86 TRP A CA 1
ATOM 689 C C . TRP A 1 86 ? -11.277 -3.199 -0.576 1.00 7.00 86 TRP A C 1
ATOM 690 O O . TRP A 1 86 ? -12.461 -2.839 -0.573 1.00 6.93 86 TRP A O 1
ATOM 701 N N . ALA A 1 87 ? -10.729 -3.943 0.387 1.00 7.97 87 ALA A N 1
ATOM 702 C CA . ALA A 1 87 ? -11.510 -4.421 1.522 1.00 8.45 87 ALA A CA 1
ATOM 703 C C . ALA A 1 87 ? -11.980 -3.245 2.371 1.00 7.32 87 ALA A C 1
ATOM 704 O O . ALA A 1 87 ? -13.137 -3.200 2.801 1.00 7.87 87 ALA A O 1
ATOM 706 N N . LEU A 1 88 ? -11.087 -2.288 2.614 1.00 6.77 88 LEU A N 1
ATOM 707 C CA . LEU A 1 88 ? -11.482 -1.109 3.383 1.00 7.90 88 LEU A CA 1
ATOM 708 C C . LEU A 1 88 ? -12.517 -0.285 2.617 1.00 6.51 88 LEU A C 1
ATOM 709 O O . LEU A 1 88 ? -13.430 0.272 3.217 1.00 7.56 88 LEU A O 1
ATOM 714 N N . GLY A 1 89 ? -12.383 -0.212 1.295 1.00 6.25 89 GLY A N 1
ATOM 715 C CA . GLY A 1 89 ? -13.384 0.472 0.491 1.00 6.33 89 GLY A CA 1
ATOM 716 C C . GLY A 1 89 ? -14.774 -0.122 0.680 1.00 5.92 89 GLY A C 1
ATOM 717 O O . GLY A 1 89 ? -15.763 0.614 0.827 1.00 7.08 89 GLY A O 1
ATOM 718 N N . ALA A 1 90 ? -14.862 -1.454 0.701 1.00 6.83 90 ALA A N 1
ATOM 719 C CA . ALA A 1 90 ? -16.147 -2.118 0.942 1.00 7.60 90 ALA A CA 1
ATOM 720 C C . ALA A 1 90 ? -16.703 -1.770 2.328 1.00 6.52 90 ALA A C 1
ATOM 721 O O . ALA A 1 90 ? -17.898 -1.509 2.484 1.00 7.41 90 ALA A O 1
ATOM 723 N N . VAL A 1 91 ? -15.832 -1.762 3.334 1.00 6.93 91 VAL A N 1
ATOM 724 C CA . VAL A 1 91 ? -16.215 -1.372 4.686 1.00 5.94 91 VAL A CA 1
ATOM 725 C C . VAL A 1 91 ? -16.748 0.061 4.714 1.00 5.64 91 VAL A C 1
ATOM 726 O O . VAL A 1 91 ? -17.772 0.336 5.334 1.00 6.32 91 VAL A O 1
ATOM 730 N N . LEU A 1 92 ? -16.060 0.960 4.011 1.00 6.10 92 LEU A N 1
ATOM 731 C CA . LEU A 1 92 ? -16.457 2.361 3.967 1.00 6.61 92 LEU A CA 1
ATOM 732 C C . LEU A 1 92 ? -17.808 2.569 3.279 1.00 6.39 92 LEU A C 1
ATOM 733 O O . LEU A 1 92 ? -18.611 3.385 3.738 1.00 6.94 92 LEU A O 1
ATOM 738 N N . VAL A 1 93 ? -18.064 1.845 2.187 1.00 6.46 93 VAL A N 1
ATOM 739 C CA . VAL A 1 93 ? -19.383 1.926 1.552 1.00 6.80 93 VAL A CA 1
ATOM 740 C C . VAL A 1 93 ? -20.464 1.482 2.551 1.00 5.96 93 VAL A C 1
ATOM 741 O O . VAL A 1 93 ? -21.493 2.150 2.692 1.00 6.82 93 VAL A O 1
ATOM 745 N N . ALA A 1 94 ? -20.228 0.372 3.254 1.00 6.87 94 ALA A N 1
ATOM 746 C CA . ALA A 1 94 ? -21.189 -0.103 4.258 1.00 6.85 94 ALA A CA 1
ATOM 747 C C . ALA A 1 94 ? -21.425 0.940 5.355 1.00 6.65 94 ALA A C 1
ATOM 748 O O . ALA A 1 94 ? -22.566 1.231 5.721 1.00 7.29 94 ALA A O 1
ATOM 750 N N . ALA A 1 95 ? -20.347 1.521 5.865 1.00 6.23 95 ALA A N 1
ATOM 751 C CA . ALA A 1 95 ? -20.466 2.528 6.921 1.00 7.45 95 ALA A CA 1
ATOM 752 C C . ALA A 1 95 ? -21.228 3.770 6.431 1.00 7.03 95 ALA A C 1
ATOM 753 O O . ALA A 1 95 ? -22.028 4.356 7.168 1.00 8.07 95 ALA A O 1
ATOM 755 N N . PHE A 1 96 ? -20.982 4.155 5.183 1.00 6.22 96 PHE A N 1
ATOM 756 C CA . PHE A 1 96 ? -21.682 5.265 4.555 1.00 6.62 96 PHE A CA 1
ATOM 757 C C . PHE A 1 96 ? -23.181 4.984 4.495 1.00 7.31 96 PHE A C 1
ATOM 758 O O . PHE A 1 96 ? -24.002 5.833 4.852 1.00 9.69 96 PHE A O 1
ATOM 766 N N . GLU A 1 97 ? -23.542 3.785 4.049 1.00 8.05 97 GLU A N 1
ATOM 767 C CA . GLU A 1 97 ? -24.950 3.438 3.900 1.00 8.91 97 GLU A CA 1
ATOM 768 C C . GLU A 1 97 ? -25.672 3.275 5.241 1.00 8.92 97 GLU A C 1
ATOM 769 O O . GLU A 1 97 ? -26.851 3.598 5.350 1.00 11.47 97 GLU A O 1
ATOM 775 N N . ALA A 1 98 ? -24.953 2.806 6.259 1.00 9.67 98 ALA A N 1
ATOM 776 C CA . ALA A 1 98 ? -25.543 2.570 7.578 1.00 10.48 98 ALA A CA 1
ATOM 777 C C . ALA A 1 98 ? -25.524 3.818 8.461 1.00 11.03 98 ALA A C 1
ATOM 778 O O . ALA A 1 98 ? -26.144 3.838 9.525 1.00 13.26 98 ALA A O 1
ATOM 780 N N . GLY A 1 99 ? -24.791 4.844 8.035 1.00 9.59 99 GLY A N 1
ATOM 781 C CA . GLY A 1 99 ? -24.708 6.079 8.797 1.00 12.05 99 GLY A CA 1
ATOM 782 C C . GLY A 1 99 ? -23.889 5.974 10.074 1.00 11.85 99 GLY A C 1
ATOM 783 O O . GLY A 1 99 ? -24.205 6.629 11.071 1.00 17.28 99 GLY A O 1
ATOM 784 N N . VAL A 1 100 ? -22.829 5.170 10.043 1.00 8.86 100 VAL A N 1
ATOM 785 C CA . VAL A 1 100 ? -21.957 4.997 11.202 1.00 8.13 100 VAL A CA 1
ATOM 786 C C . VAL A 1 100 ? -20.586 5.607 10.911 1.00 7.40 100 VAL A C 1
ATOM 787 O O . VAL A 1 100 ? -19.953 5.264 9.908 1.00 8.72 100 VAL A O 1
ATOM 791 N N . PRO A 1 101 ? -20.105 6.502 11.793 1.00 7.25 101 PRO A N 1
ATOM 792 C CA . PRO A 1 101 ? -18.786 7.110 11.549 1.00 7.76 101 PRO A CA 1
ATOM 793 C C . PRO A 1 101 ? -17.624 6.139 11.735 1.00 7.09 101 PRO A C 1
ATOM 794 O O . PRO A 1 101 ? -17.714 5.200 12.539 1.00 8.30 101 PRO A O 1
ATOM 798 N N . VAL A 1 102 ? -16.537 6.394 11.011 1.00 7.38 102 VAL A N 1
ATOM 799 C CA . VAL A 1 102 ? -15.372 5.520 11.007 1.00 6.21 102 VAL A CA 1
ATOM 800 C C . VAL A 1 102 ? -14.142 6.226 11.592 1.00 7.50 102 VAL A C 1
ATOM 801 O O . VAL A 1 102 ? -13.902 7.420 11.325 1.00 7.85 102 VAL A O 1
ATOM 805 N N . TYR A 1 103 ? -13.370 5.473 12.373 1.00 6.18 103 TYR A N 1
ATOM 806 C CA . TYR A 1 103 ? -12.194 5.969 13.080 1.00 7.56 103 TYR A CA 1
ATOM 807 C C . TYR A 1 103 ? -11.030 5.027 12.801 1.00 6.67 103 TYR A C 1
ATOM 808 O O . TYR A 1 103 ? -11.245 3.836 12.571 1.00 8.62 103 TYR A O 1
ATOM 817 N N . ALA A 1 104 ? -9.802 5.543 12.818 1.00 7.34 104 ALA A N 1
ATOM 818 C CA . ALA A 1 104 ? -8.636 4.700 12.555 1.00 8.22 104 ALA A CA 1
ATOM 819 C C . ALA A 1 104 ? -7.486 4.982 13.511 1.00 8.41 104 ALA A C 1
ATOM 820 O O . ALA A 1 104 ? -7.203 6.143 13.824 1.00 9.52 104 ALA A O 1
ATOM 822 N N . TYR A 1 105 ? -6.820 3.910 13.951 1.00 7.81 105 TYR A N 1
ATOM 823 C CA . TYR A 1 105 ? -5.715 3.994 14.904 1.00 9.52 105 TYR A CA 1
ATOM 824 C C . TYR A 1 105 ? -4.519 3.200 14.405 1.00 9.95 105 TYR A C 1
ATOM 825 O O . TYR A 1 105 ? -4.681 2.113 13.840 1.00 12.31 105 TYR A O 1
ATOM 834 N N . GLY A 1 106 ? -3.325 3.749 14.598 1.00 10.43 106 GLY A N 1
ATOM 835 C CA . GLY A 1 106 ? -2.117 3.062 14.176 1.00 10.87 106 GLY A CA 1
ATOM 836 C C . GLY A 1 106 ? -1.803 1.880 15.076 1.00 12.57 106 GLY A C 1
ATOM 837 O O . GLY A 1 106 ? -2.262 1.832 16.219 1.00 10.42 106 GLY A O 1
ATOM 838 N N . PRO A 1 107 ? -1.010 0.919 14.568 1.00 13.95 107 PRO A N 1
ATOM 839 C CA . PRO A 1 107 ? -0.682 -0.279 15.355 1.00 15.90 107 PRO A CA 1
ATOM 840 C C . PRO A 1 107 ? -0.036 0.043 16.704 1.00 12.58 107 PRO A C 1
ATOM 841 O O . PRO A 1 107 ? -0.263 -0.666 17.685 1.00 13.41 107 PRO A O 1
ATOM 845 N N . MET A 1 108 ? 0.762 1.101 16.760 1.00 13.12 108 MET A N 1
ATOM 846 C CA . MET A 1 108 ? 1.424 1.444 18.008 1.00 14.02 108 MET A CA 1
ATOM 847 C C . MET A 1 108 ? 0.440 2.063 19.001 1.00 11.15 108 MET A C 1
ATOM 848 O O . MET A 1 108 ? 0.618 1.941 20.214 1.00 11.55 108 MET A O 1
ATOM 853 N N . GLN A 1 109 ? -0.601 2.714 18.485 1.00 11.16 109 GLN A N 1
ATOM 854 C CA . GLN A 1 109 ? -1.673 3.237 19.331 1.00 11.02 109 GLN A CA 1
ATOM 855 C C . GLN A 1 109 ? -2.497 2.128 19.973 1.00 9.98 109 GLN A C 1
ATOM 856 O O . GLN A 1 109 ? -2.944 2.264 21.113 1.00 10.79 109 GLN A O 1
ATOM 862 N N . VAL A 1 110 ? -2.709 1.044 19.230 1.00 9.32 110 VAL A N 1
ATOM 863 C CA . VAL A 1 110 ? -3.378 -0.144 19.754 1.00 10.31 110 VAL A CA 1
ATOM 864 C C . VAL A 1 110 ? -2.558 -0.757 20.878 1.00 9.99 110 VAL A C 1
ATOM 865 O O . VAL A 1 110 ? -3.083 -1.066 21.947 1.00 10.43 110 VAL A O 1
ATOM 869 N N A LYS A 1 111 ? -1.263 -0.924 20.636 0.39 10.05 111 LYS A N 1
ATOM 870 N N B LYS A 1 111 ? -1.261 -0.928 20.637 0.61 9.73 111 LYS A N 1
ATOM 871 C CA A LYS A 1 111 ? -0.377 -1.495 21.639 0.39 11.60 111 LYS A CA 1
ATOM 872 C CA B LYS A 1 111 ? -0.355 -1.485 21.637 0.61 9.26 111 LYS A CA 1
ATOM 873 C C A LYS A 1 111 ? -0.323 -0.634 22.898 0.39 10.78 111 LYS A C 1
ATOM 874 C C B LYS A 1 111 ? -0.324 -0.631 22.900 0.61 8.48 111 LYS A C 1
ATOM 875 O O A LYS A 1 111 ? -0.350 -1.152 24.016 0.39 11.00 111 LYS A O 1
ATOM 876 O O B LYS A 1 111 ? -0.363 -1.145 24.021 0.61 10.93 111 LYS A O 1
ATOM 887 N N . GLN A 1 112 ? -0.282 0.681 22.714 1.00 9.86 112 GLN A N 1
ATOM 888 C CA . GLN A 1 112 ? -0.283 1.600 23.839 1.00 10.87 112 GLN A CA 1
ATOM 889 C C . GLN A 1 112 ? -1.593 1.536 24.632 1.00 9.84 112 GLN A C 1
ATOM 890 O O . GLN A 1 112 ? -1.577 1.441 25.862 1.00 12.64 112 GLN A O 1
ATOM 896 N N . ALA A 1 113 ? -2.725 1.579 23.929 1.00 8.71 113 ALA A N 1
ATOM 897 C CA . ALA A 1 113 ? -4.026 1.585 24.585 1.00 9.16 113 ALA A CA 1
ATOM 898 C C . ALA A 1 113 ? -4.280 0.302 25.378 1.00 8.77 113 ALA A C 1
ATOM 899 O O . ALA A 1 113 ? -4.815 0.343 26.480 1.00 11.14 113 ALA A O 1
ATOM 901 N N . LEU A 1 114 ? -3.892 -0.837 24.816 1.00 7.97 114 LEU A N 1
ATOM 902 C CA . LEU A 1 114 ? -4.284 -2.118 25.388 1.00 8.88 114 LEU A CA 1
ATOM 903 C C . LEU A 1 114 ? -3.209 -2.772 26.249 1.00 8.78 114 LEU A C 1
ATOM 904 O O . LEU A 1 114 ? -3.526 -3.482 27.200 1.00 11.94 114 LEU A O 1
ATOM 909 N N . ALA A 1 115 ? -1.944 -2.497 25.949 1.00 8.79 115 ALA A N 1
ATOM 910 C CA . ALA A 1 115 ? -0.850 -3.131 26.672 1.00 9.62 115 ALA A CA 1
ATOM 911 C C . ALA A 1 115 ? 0.139 -2.129 27.271 1.00 11.34 115 ALA A C 1
ATOM 912 O O . ALA A 1 115 ? 1.185 -2.517 27.799 1.00 14.09 115 ALA A O 1
ATOM 914 N N . GLY A 1 116 ? -0.208 -0.846 27.219 1.00 11.94 116 GLY A N 1
ATOM 915 C CA . GLY A 1 116 ? 0.483 0.151 28.017 1.00 13.45 116 GLY A CA 1
ATOM 916 C C . GLY A 1 116 ? 1.584 0.941 27.333 1.00 11.89 116 GLY A C 1
ATOM 917 O O . GLY A 1 116 ? 1.889 2.061 27.746 1.00 13.81 116 GLY A O 1
ATOM 918 N N . HIS A 1 117 ? 2.202 0.366 26.307 1.00 11.92 117 HIS A N 1
ATOM 919 C CA . HIS A 1 117 ? 3.243 1.083 25.580 1.00 13.88 117 HIS A CA 1
ATOM 920 C C . HIS A 1 117 ? 3.331 0.629 24.125 1.00 10.33 117 HIS A C 1
ATOM 921 O O . HIS A 1 117 ? 2.923 -0.489 23.790 1.00 10.81 117 HIS A O 1
ATOM 928 N N . GLY A 1 118 ? 3.859 1.503 23.267 1.00 12.40 118 GLY A N 1
ATOM 929 C CA . GLY A 1 118 ? 3.874 1.281 21.832 1.00 14.27 118 GLY A CA 1
ATOM 930 C C . GLY A 1 118 ? 4.722 0.125 21.335 1.00 13.77 118 GLY A C 1
ATOM 931 O O . GLY A 1 118 ? 4.570 -0.296 20.184 1.00 15.83 118 GLY A O 1
ATOM 932 N N . HIS A 1 119 ? 5.622 -0.377 22.178 1.00 13.15 119 HIS A N 1
ATOM 933 C CA . HIS A 1 119 ? 6.460 -1.517 21.794 1.00 12.77 119 HIS A CA 1
ATOM 934 C C . HIS A 1 119 ? 5.989 -2.837 22.386 1.00 13.25 119 HIS A C 1
ATOM 935 O O . HIS A 1 119 ? 6.686 -3.851 22.289 1.00 15.59 119 HIS A O 1
ATOM 942 N N . ALA A 1 120 ? 4.810 -2.831 22.998 1.00 11.84 120 ALA A N 1
ATOM 943 C CA . ALA A 1 120 ? 4.273 -4.060 23.582 1.00 11.31 120 ALA A CA 1
ATOM 944 C C . ALA A 1 120 ? 4.097 -5.134 22.513 1.00 12.61 120 ALA A C 1
ATOM 945 O O . ALA A 1 120 ? 3.802 -4.834 21.357 1.00 15.48 120 ALA A O 1
ATOM 947 N N . ALA A 1 121 ? 4.272 -6.389 22.905 1.00 12.77 121 ALA A N 1
ATOM 948 C CA . ALA A 1 121 ? 4.117 -7.492 21.966 1.00 13.02 121 ALA A CA 1
ATOM 949 C C . ALA A 1 121 ? 2.654 -7.755 21.642 1.00 11.41 121 ALA A C 1
ATOM 950 O O . ALA A 1 121 ? 1.770 -7.527 22.479 1.00 10.61 121 ALA A O 1
ATOM 952 N N . LYS A 1 122 ? 2.400 -8.268 20.440 1.00 12.02 122 LYS A N 1
ATOM 953 C CA . LYS A 1 122 ? 1.041 -8.643 20.052 1.00 10.77 122 LYS A CA 1
ATOM 954 C C . LYS A 1 122 ? 0.429 -9.636 21.036 1.00 9.43 122 LYS A C 1
ATOM 955 O O . LYS A 1 122 ? -0.772 -9.621 21.265 1.00 10.19 122 LYS A O 1
ATOM 961 N N . GLU A 1 123 ? 1.265 -10.486 21.630 1.00 9.92 123 GLU A N 1
ATOM 962 C CA . GLU A 1 123 ? 0.789 -11.471 22.593 1.00 10.87 123 GLU A CA 1
ATOM 963 C C . GLU A 1 123 ? 0.246 -10.810 23.857 1.00 8.89 123 GLU A C 1
ATOM 964 O O . GLU A 1 123 ? -0.717 -11.293 24.453 1.00 10.21 123 GLU A O 1
ATOM 970 N N . GLU A 1 124 ? 0.860 -9.702 24.260 1.00 10.41 124 GLU A N 1
ATOM 971 C CA . GLU A 1 124 ? 0.404 -8.983 25.438 1.00 11.11 124 GLU A CA 1
ATOM 972 C C . GLU A 1 124 ? -0.905 -8.252 25.163 1.00 8.55 124 GLU A C 1
ATOM 973 O O . GLU A 1 124 ? -1.776 -8.181 26.026 1.00 10.25 124 GLU A O 1
ATOM 979 N N . VAL A 1 125 ? -1.045 -7.716 23.954 1.00 8.82 125 VAL A N 1
ATOM 980 C CA . VAL A 1 125 ? -2.308 -7.109 23.541 1.00 7.99 125 VAL A CA 1
ATOM 981 C C . VAL A 1 125 ? -3.419 -8.159 23.595 1.00 8.36 125 VAL A C 1
ATOM 982 O O . VAL A 1 125 ? -4.486 -7.916 24.159 1.00 8.20 125 VAL A O 1
ATOM 986 N N . ALA A 1 126 ? -3.145 -9.343 23.052 1.00 7.92 126 ALA A N 1
ATOM 987 C CA . ALA A 1 126 ? -4.138 -10.418 23.023 1.00 9.03 126 ALA A CA 1
ATOM 988 C C . ALA A 1 126 ? -4.610 -10.792 24.429 1.00 7.42 126 ALA A C 1
ATOM 989 O O . ALA A 1 126 ? -5.805 -10.980 24.672 1.00 9.29 126 ALA A O 1
ATOM 991 N N A LEU A 1 127 ? -3.670 -10.889 25.368 0.64 8.04 127 LEU A N 1
ATOM 992 N N B LEU A 1 127 ? -3.639 -10.879 25.330 0.36 11.64 127 LEU A N 1
ATOM 993 C CA A LEU A 1 127 ? -3.971 -11.208 26.766 0.64 9.31 127 LEU A CA 1
ATOM 994 C CA B LEU A 1 127 ? -3.872 -11.168 26.731 0.36 15.74 127 LEU A CA 1
ATOM 995 C C A LEU A 1 127 ? -4.794 -10.122 27.461 0.64 8.05 127 LEU A C 1
ATOM 996 C C B LEU A 1 127 ? -4.831 -10.142 27.328 0.36 10.13 127 LEU A C 1
ATOM 997 O O A LEU A 1 127 ? -5.652 -10.407 28.302 0.64 7.73 127 LEU A O 1
ATOM 998 O O B LEU A 1 127 ? -5.851 -10.491 27.917 0.36 7.78 127 LEU A O 1
ATOM 1007 N N . MET A 1 128 ? -4.510 -8.868 27.136 1.00 8.18 128 MET A N 1
ATOM 1008 C CA . MET A 1 128 ? -5.284 -7.776 27.710 1.00 8.26 128 MET A CA 1
ATOM 1009 C C . MET A 1 128 ? -6.708 -7.695 27.151 1.00 8.22 128 MET A C 1
ATOM 1010 O O . MET A 1 128 ? -7.649 -7.398 27.888 1.00 9.42 128 MET A O 1
ATOM 1015 N N . VAL A 1 129 ? -6.867 -7.977 25.860 1.00 7.59 129 VAL A N 1
ATOM 1016 C CA . VAL A 1 129 ? -8.198 -8.067 25.265 1.00 7.92 129 VAL A CA 1
ATOM 1017 C C . VAL A 1 129 ? -9.040 -9.160 25.933 1.00 7.63 129 VAL A C 1
ATOM 1018 O O . VAL A 1 129 ? -10.215 -8.947 26.257 1.00 8.30 129 VAL A O 1
ATOM 1022 N N . ARG A 1 130 ? -8.430 -10.324 26.169 1.00 7.87 130 ARG A N 1
ATOM 1023 C CA . ARG A 1 130 ? -9.082 -11.392 26.922 1.00 8.79 130 ARG A CA 1
ATOM 1024 C C . ARG A 1 130 ? -9.584 -10.882 28.273 1.00 8.53 130 ARG A C 1
ATOM 1025 O O . ARG A 1 130 ? -10.724 -11.142 28.657 1.00 8.71 130 ARG A O 1
ATOM 1033 N N . GLY A 1 131 ? -8.726 -10.152 28.986 1.00 7.40 131 GLY A N 1
ATOM 1034 C CA . GLY A 1 131 ? -9.071 -9.611 30.289 1.00 8.72 131 GLY A CA 1
ATOM 1035 C C . GLY A 1 131 ? -10.190 -8.581 30.237 1.00 7.27 131 GLY A C 1
ATOM 1036 O O . GLY A 1 131 ? -11.111 -8.621 31.059 1.00 8.21 131 GLY A O 1
ATOM 1037 N N . ILE A 1 132 ? -10.115 -7.659 29.276 1.00 7.63 132 ILE A N 1
ATOM 1038 C CA . ILE A 1 132 ? -11.090 -6.572 29.169 1.00 8.17 132 ILE A CA 1
ATOM 1039 C C . ILE A 1 132 ? -12.489 -7.115 28.843 1.00 7.35 132 ILE A C 1
ATOM 1040 O O . ILE A 1 132 ? -13.498 -6.575 29.312 1.00 9.12 132 ILE A O 1
ATOM 1045 N N . LEU A 1 133 ? -12.535 -8.206 28.076 1.00 7.77 133 LEU A N 1
ATOM 1046 C CA . LEU A 1 133 ? -13.793 -8.835 27.676 1.00 9.27 133 LEU A CA 1
ATOM 1047 C C . LEU A 1 133 ? -14.270 -9.891 28.673 1.00 7.84 133 LEU A C 1
ATOM 1048 O O . LEU A 1 133 ? -15.338 -10.492 28.487 1.00 9.96 133 LEU A O 1
ATOM 1053 N N . GLY A 1 134 ? -13.486 -10.124 29.725 1.00 8.49 134 GLY A N 1
ATOM 1054 C CA . GLY A 1 134 ? -13.883 -11.050 30.774 1.00 8.69 134 GLY A CA 1
ATOM 1055 C C . GLY A 1 134 ? -13.973 -12.490 30.291 1.00 10.19 134 GLY A C 1
ATOM 1056 O O . GLY A 1 134 ? -14.793 -13.266 30.798 1.00 13.59 134 GLY A O 1
ATOM 1057 N N . LEU A 1 135 ? -13.123 -12.861 29.332 1.00 9.69 135 LEU A N 1
ATOM 1058 C CA . LEU A 1 135 ? -13.223 -14.166 28.684 1.00 11.68 135 LEU A CA 1
ATOM 1059 C C . LEU A 1 135 ? -12.288 -15.192 29.313 1.00 11.31 135 LEU A C 1
ATOM 1060 O O . LEU A 1 135 ? -11.167 -14.871 29.711 1.00 11.27 135 LEU A O 1
ATOM 1065 N N . LYS A 1 136 ? -12.761 -16.431 29.393 1.00 15.38 136 LYS A N 1
ATOM 1066 C CA . LYS A 1 136 ? -11.946 -17.544 29.857 1.00 18.27 136 LYS A CA 1
ATOM 1067 C C . LYS A 1 136 ? -10.716 -17.729 28.956 1.00 16.22 136 LYS A C 1
ATOM 1068 O O . LYS A 1 136 ? -9.578 -17.750 29.436 1.00 17.40 136 LYS A O 1
ATOM 1074 N N A GLU A 1 137 ? -10.963 -17.824 27.650 0.46 12.98 137 GLU A N 1
ATOM 1075 N N B GLU A 1 137 ? -10.946 -17.897 27.655 0.54 17.42 137 GLU A N 1
ATOM 1076 C CA A GLU A 1 137 ? -9.913 -18.008 26.656 0.46 13.13 137 GLU A CA 1
ATOM 1077 C CA B GLU A 1 137 ? -9.843 -17.998 26.704 0.54 18.59 137 GLU A CA 1
ATOM 1078 C C A GLU A 1 137 ? -9.882 -16.786 25.741 0.46 12.72 137 GLU A C 1
ATOM 1079 C C B GLU A 1 137 ? -9.872 -16.815 25.741 0.54 15.71 137 GLU A C 1
ATOM 1080 O O A GLU A 1 137 ? -10.921 -16.179 25.477 0.46 12.93 137 GLU A O 1
ATOM 1081 O O B GLU A 1 137 ? -10.939 -16.272 25.441 0.54 15.50 137 GLU A O 1
ATOM 1092 N N . ALA A 1 138 ? -8.694 -16.406 25.276 1.00 12.04 138 ALA A N 1
ATOM 1093 C CA . ALA A 1 138 ? -8.582 -15.296 24.327 1.00 11.12 138 ALA A CA 1
ATOM 1094 C C . ALA A 1 138 ? -9.305 -15.638 23.027 1.00 11.57 138 ALA A C 1
ATOM 1095 O O . ALA A 1 138 ? -9.298 -16.787 22.599 1.00 11.82 138 ALA A O 1
ATOM 1097 N N . PRO A 1 139 ? -9.942 -14.639 22.404 1.00 10.98 139 PRO A N 1
ATOM 1098 C CA . PRO A 1 139 ? -10.683 -14.848 21.153 1.00 11.31 139 PRO A CA 1
ATOM 1099 C C . PRO A 1 139 ? -9.827 -15.477 20.052 1.00 10.20 139 PRO A C 1
ATOM 1100 O O . PRO A 1 139 ? -8.645 -15.143 19.919 1.00 10.70 139 PRO A O 1
ATOM 1104 N N . ARG A 1 140 ? -10.428 -16.388 19.293 1.00 11.58 140 ARG A N 1
ATOM 1105 C CA . ARG A 1 140 ? -9.815 -17.000 18.123 1.00 11.11 140 ARG A CA 1
ATOM 1106 C C . ARG A 1 140 ? -10.802 -16.855 16.975 1.00 10.77 140 ARG A C 1
ATOM 1107 O O . ARG A 1 140 ? -12.005 -16.806 17.203 1.00 12.95 140 ARG A O 1
ATOM 1115 N N . PRO A 1 141 ? -10.306 -16.785 15.731 1.00 10.70 141 PRO A N 1
ATOM 1116 C CA . PRO A 1 141 ? -8.896 -16.766 15.322 1.00 9.97 141 PRO A CA 1
ATOM 1117 C C . PRO A 1 141 ? -8.269 -15.378 15.444 1.00 8.96 141 PRO A C 1
ATOM 1118 O O . PRO A 1 141 ? -8.944 -14.437 15.869 1.00 9.63 141 PRO A O 1
ATOM 1122 N N . SER A 1 142 ? -7.009 -15.247 15.034 1.00 9.96 142 SER A N 1
ATOM 1123 C CA .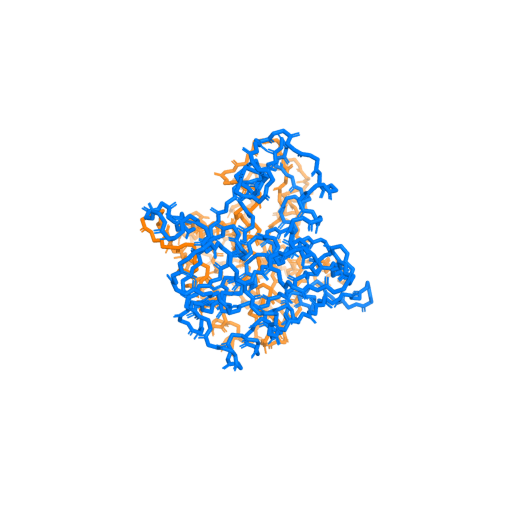 SER A 1 142 ? -6.270 -13.993 15.183 1.00 11.18 142 SER A CA 1
ATOM 1124 C C . SER A 1 142 ? -6.948 -12.799 14.508 1.00 10.86 142 SER A C 1
ATOM 1125 O O . SER A 1 142 ? -6.911 -11.677 15.025 1.00 12.58 142 SER A O 1
ATOM 1128 N N . HIS A 1 143 ? -7.575 -13.043 13.360 1.00 11.77 143 HIS A N 1
ATOM 1129 C CA . HIS A 1 143 ? -8.281 -11.986 12.634 1.00 14.79 143 HIS A CA 1
ATOM 1130 C C . HIS A 1 143 ? -9.408 -11.373 13.465 1.00 12.15 143 HIS A C 1
ATOM 1131 O O . HIS A 1 143 ? -9.614 -10.149 13.453 1.00 12.47 143 HIS A O 1
ATOM 1138 N N . LEU A 1 144 ? -10.137 -12.222 14.186 1.00 11.48 144 LEU A N 1
ATOM 1139 C CA . LEU A 1 144 ? -11.177 -11.735 15.085 1.00 12.10 144 LEU A CA 1
ATOM 1140 C C . LEU A 1 144 ? -10.559 -11.006 16.273 1.00 9.80 144 LEU A C 1
ATOM 1141 O O . LEU A 1 144 ? -11.015 -9.922 16.647 1.00 10.71 144 LEU A O 1
ATOM 1146 N N . ALA A 1 145 ? -9.525 -11.599 16.868 1.00 9.94 145 ALA A N 1
ATOM 1147 C CA . ALA A 1 145 ? -8.849 -10.991 18.007 1.00 10.46 145 ALA A CA 1
ATOM 1148 C C . ALA A 1 145 ? -8.335 -9.586 17.659 1.00 10.57 145 ALA A C 1
ATOM 1149 O O . ALA A 1 145 ? -8.449 -8.645 18.459 1.00 10.05 145 ALA A O 1
ATOM 1151 N N . ASP A 1 146 ? -7.806 -9.433 16.451 1.00 9.71 146 ASP A N 1
ATOM 1152 C CA . ASP A 1 146 ? -7.288 -8.138 16.021 1.00 9.90 146 ASP A CA 1
ATOM 1153 C C . ASP A 1 146 ? -8.400 -7.104 15.827 1.00 8.93 146 ASP A C 1
ATOM 1154 O O . ASP A 1 146 ? -8.234 -5.932 16.166 1.00 11.18 146 ASP A O 1
ATOM 1159 N N . ALA A 1 147 ? -9.529 -7.538 15.272 1.00 8.77 147 ALA A N 1
ATOM 1160 C CA . ALA A 1 147 ? -10.690 -6.667 15.119 1.00 9.13 147 ALA A CA 1
ATOM 1161 C C . ALA A 1 147 ? -11.189 -6.192 16.488 1.00 9.01 147 ALA A C 1
ATOM 1162 O O . ALA A 1 147 ? -11.552 -5.026 16.662 1.00 9.37 147 ALA A O 1
ATOM 1164 N N . LEU A 1 148 ? -11.205 -7.089 17.467 1.00 8.82 148 LEU A N 1
ATOM 1165 C CA . LEU A 1 148 ? -11.654 -6.709 18.802 1.00 8.39 148 LEU A CA 1
ATOM 1166 C C . LEU A 1 148 ? -10.684 -5.724 19.464 1.00 7.72 148 LEU A C 1
ATOM 1167 O O . LEU A 1 148 ? -11.106 -4.801 20.163 1.00 7.95 148 LEU A O 1
ATOM 1172 N N . ALA A 1 149 ? -9.388 -5.914 19.238 1.00 8.59 149 ALA A N 1
ATOM 1173 C CA . ALA A 1 149 ? -8.380 -5.016 19.797 1.00 8.86 149 ALA A CA 1
ATOM 1174 C C . ALA A 1 149 ? -8.577 -3.593 19.260 1.00 8.04 149 ALA A C 1
ATOM 1175 O O . ALA A 1 149 ? -8.513 -2.624 20.018 1.00 8.52 149 ALA A O 1
ATOM 1177 N N . ILE A 1 150 ? -8.860 -3.458 17.970 1.00 7.66 150 ILE A N 1
ATOM 1178 C CA A ILE A 1 150 ? -9.045 -2.126 17.402 0.49 7.40 150 ILE A CA 1
ATOM 1179 C CA B ILE A 1 150 ? -9.067 -2.138 17.379 0.51 7.20 150 ILE A CA 1
ATOM 1180 C C . ILE A 1 150 ? -10.342 -1.465 17.900 1.00 6.85 150 ILE A C 1
ATOM 1181 O O . ILE A 1 150 ? -10.367 -0.255 18.132 1.00 7.73 150 ILE A O 1
ATOM 1190 N N . ALA A 1 151 ? -11.406 -2.248 18.092 1.00 6.78 151 ALA A N 1
ATOM 1191 C CA . ALA A 1 151 ? -12.640 -1.706 18.677 1.00 7.35 151 ALA A CA 1
ATOM 1192 C C . ALA A 1 151 ? -12.389 -1.152 20.084 1.00 6.19 151 ALA A C 1
ATOM 1193 O O . ALA A 1 151 ? -12.818 -0.045 20.421 1.00 6.71 151 ALA A O 1
ATOM 1195 N N . LEU A 1 152 ? -11.684 -1.919 20.911 1.00 6.57 152 LEU A N 1
ATOM 1196 C CA . LEU A 1 152 ? -11.385 -1.490 22.276 1.00 6.33 152 LEU A CA 1
ATOM 1197 C C . LEU A 1 152 ? -10.442 -0.291 22.298 1.00 6.16 152 LEU A C 1
ATOM 1198 O O . LEU A 1 152 ? -10.535 0.561 23.182 1.00 8.06 152 LEU A O 1
ATOM 1203 N N . THR A 1 153 ? -9.541 -0.228 21.319 1.00 6.64 153 THR A N 1
ATOM 1204 C CA . THR A 1 153 ? -8.642 0.913 21.177 1.00 7.65 153 THR A CA 1
ATOM 1205 C C . THR A 1 153 ? -9.426 2.197 20.911 1.00 6.96 153 THR A C 1
ATOM 1206 O O . THR A 1 153 ? -9.181 3.226 21.541 1.00 7.90 153 THR A O 1
ATOM 1210 N N . HIS A 1 154 ? -10.384 2.144 19.989 1.00 6.38 154 HIS A N 1
ATOM 1211 C CA . HIS A 1 154 ? -11.252 3.296 19.773 1.00 6.51 154 HIS A CA 1
ATOM 1212 C C . HIS A 1 154 ? -11.969 3.729 21.053 1.00 6.90 154 HIS A C 1
ATOM 1213 O O . HIS A 1 154 ? -12.014 4.917 21.380 1.00 8.72 154 HIS A O 1
ATOM 1220 N N . ALA A 1 155 ? -12.555 2.766 21.760 1.00 7.24 155 ALA A N 1
ATOM 1221 C CA . ALA A 1 155 ? -13.282 3.067 22.988 1.00 8.84 155 ALA A CA 1
ATOM 1222 C C . ALA A 1 155 ? -12.373 3.775 23.982 1.00 9.29 155 ALA A C 1
ATOM 1223 O O . ALA A 1 155 ? -12.769 4.756 24.617 1.00 9.83 155 ALA A O 1
ATOM 1225 N N . PHE A 1 156 ? -11.143 3.287 24.092 1.00 7.89 156 PHE A N 1
ATOM 1226 C CA . PHE A 1 156 ? -10.178 3.894 24.988 1.00 7.85 156 PHE A CA 1
ATOM 1227 C C . PHE A 1 156 ? -9.920 5.367 24.637 1.00 8.97 156 PHE A C 1
ATOM 1228 O O . PHE A 1 156 ? -10.023 6.249 25.492 1.00 9.26 156 PHE A O 1
ATOM 1236 N N . TYR A 1 157 ? -9.588 5.639 23.377 1.00 8.71 157 TYR A N 1
ATOM 1237 C CA . TYR A 1 157 ? -9.272 7.009 22.993 1.00 9.15 157 TYR A CA 1
ATOM 1238 C C . TYR A 1 157 ? -10.515 7.896 23.007 1.00 9.95 157 TYR A C 1
ATOM 1239 O O . TYR A 1 157 ? -10.438 9.064 23.406 1.00 12.30 157 TYR A O 1
ATOM 1248 N N . ALA A 1 158 ? -11.659 7.339 22.615 1.00 10.52 158 ALA A N 1
ATOM 1249 C CA . ALA A 1 158 ? -12.907 8.098 22.622 1.00 11.20 158 ALA A CA 1
ATOM 1250 C C . ALA A 1 158 ? -13.266 8.586 24.034 1.00 12.85 158 ALA A C 1
ATOM 1251 O O . ALA A 1 158 ? -13.744 9.702 24.212 1.00 14.88 158 ALA A O 1
ATOM 1253 N N . ARG A 1 159 ? -13.024 7.750 25.038 1.00 14.42 159 ARG A N 1
ATOM 1254 C CA . ARG A 1 159 ? -13.323 8.106 26.423 1.00 18.28 159 ARG A CA 1
ATOM 1255 C C . ARG A 1 159 ? -12.504 9.301 26.899 1.00 21.45 159 ARG A C 1
ATOM 1256 O O . ARG A 1 159 ? -12.978 10.103 27.703 1.00 25.63 159 ARG A O 1
ATOM 1264 N N . MET A 1 160 ? -11.272 9.417 26.408 1.00 21.56 160 MET A N 1
ATOM 1265 C CA . MET A 1 160 ? -10.399 10.502 26.846 1.00 21.42 160 MET A CA 1
ATOM 1266 C C . MET A 1 160 ? -10.381 11.654 25.853 1.00 18.60 160 MET A C 1
ATOM 1267 O O . MET A 1 160 ? -9.517 12.530 25.924 1.00 21.00 160 MET A O 1
ATOM 1272 N N . GLY A 1 161 ? -11.331 11.636 24.921 1.00 17.97 161 GLY A N 1
ATOM 1273 C CA . GLY A 1 161 ? -11.536 12.745 24.008 1.00 19.36 161 GLY A CA 1
ATOM 1274 C C . GLY A 1 161 ? -10.518 12.869 22.887 1.00 17.50 161 GLY A C 1
ATOM 1275 O O . GLY A 1 161 ? -10.329 13.957 22.337 1.00 17.67 161 GLY A O 1
ATOM 1276 N N . THR A 1 162 ? -9.866 11.765 22.536 1.00 15.39 162 THR A N 1
ATOM 1277 C CA . THR A 1 162 ? -8.870 11.800 21.475 1.00 14.88 162 THR A CA 1
ATOM 1278 C C . THR A 1 162 ? -9.163 10.784 20.366 1.00 12.59 162 THR A C 1
ATOM 1279 O O . THR A 1 162 ? -8.240 10.228 19.762 1.00 14.48 162 THR A O 1
ATOM 1283 N N . ALA A 1 163 ? -10.445 10.547 20.094 1.00 12.41 163 ALA A N 1
ATOM 1284 C CA . ALA A 1 163 ? -10.813 9.694 18.959 1.00 11.34 163 ALA A CA 1
ATOM 1285 C C . ALA A 1 163 ? -10.246 10.263 17.663 1.00 9.78 163 ALA A C 1
ATOM 1286 O O . ALA A 1 163 ? -10.056 11.478 17.538 1.00 12.54 163 ALA A O 1
ATOM 1288 N N . LYS A 1 164 ? -9.987 9.382 16.705 1.00 8.92 164 LYS A N 1
ATOM 1289 C CA . LYS A 1 164 ? -9.325 9.764 15.460 1.00 9.50 164 LYS A CA 1
ATOM 1290 C C . LYS A 1 164 ? -10.169 9.428 14.241 1.00 9.47 164 LYS A C 1
ATOM 1291 O O . LYS A 1 164 ? -10.116 8.311 13.740 1.00 10.41 164 LYS A O 1
ATOM 1297 N N . PRO A 1 165 ? -10.957 10.398 13.762 1.00 9.30 165 PRO A N 1
ATOM 1298 C CA . PRO A 1 165 ? -11.806 10.157 12.594 1.00 9.70 165 PRO A CA 1
ATOM 1299 C C . PRO A 1 165 ? -10.984 9.744 11.383 1.00 10.16 165 PRO A C 1
ATOM 1300 O O . PRO A 1 165 ? -9.848 10.218 11.217 1.00 13.55 165 PRO A O 1
ATOM 1304 N N . LEU A 1 166 ? -11.548 8.873 10.550 1.00 10.17 166 LEU A N 1
ATOM 1305 C CA . LEU A 1 166 ? -10.904 8.498 9.290 1.00 12.19 166 LEU A CA 1
ATOM 1306 C C . LEU A 1 166 ? -11.395 9.354 8.111 1.00 13.97 166 LEU A C 1
ATOM 1307 O O . LEU A 1 166 ? -12.596 9.440 7.818 1.00 11.26 166 LEU A O 1
ATOM 1313 N N . MET B 1 1 ? -21.794 -3.177 -28.275 1.00 14.06 1 MET B N 1
ATOM 1314 C CA . MET B 1 1 ? -20.939 -3.556 -27.159 1.00 12.04 1 MET B CA 1
ATOM 1315 C C . MET B 1 1 ? -20.755 -2.349 -26.244 1.00 10.08 1 MET B C 1
ATOM 1316 O O . MET B 1 1 ? -20.026 -1.407 -26.578 1.00 11.86 1 MET B O 1
ATOM 1321 N N . VAL B 1 2 ? -21.435 -2.365 -25.103 1.00 9.16 2 VAL B N 1
ATOM 1322 C CA . VAL B 1 2 ? -21.414 -1.220 -24.198 1.00 7.87 2 VAL B CA 1
ATOM 1323 C C . VAL B 1 2 ? -20.389 -1.477 -23.096 1.00 7.18 2 VAL B C 1
ATOM 1324 O O . VAL B 1 2 ? -20.446 -2.501 -22.412 1.00 8.13 2 VAL B O 1
ATOM 1328 N N . VAL B 1 3 ? -19.437 -0.562 -22.944 1.00 7.18 3 VAL B N 1
ATOM 1329 C CA . VAL B 1 3 ? -18.334 -0.742 -22.004 1.00 7.47 3 VAL B CA 1
ATOM 1330 C C . VAL B 1 3 ? -18.157 0.494 -21.134 1.00 5.86 3 VAL B C 1
ATOM 1331 O O . VAL B 1 3 ? -18.103 1.613 -21.652 1.00 7.53 3 VAL B O 1
ATOM 1335 N N . ALA B 1 4 ? -18.072 0.298 -19.819 1.00 6.60 4 ALA B N 1
ATOM 1336 C CA . ALA B 1 4 ? -17.737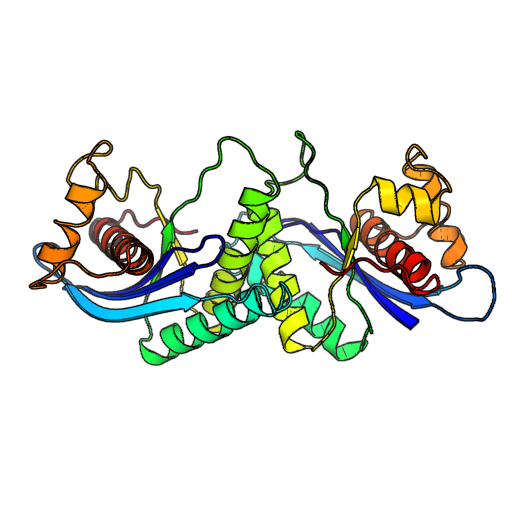 1.383 -18.902 1.00 6.26 4 ALA B CA 1
ATOM 1337 C C . ALA B 1 4 ? -16.240 1.338 -18.633 1.00 7.36 4 ALA B C 1
ATOM 1338 O O . ALA B 1 4 ? -15.686 0.271 -18.398 1.00 9.93 4 ALA B O 1
ATOM 1340 N N . GLY B 1 5 ? -15.582 2.492 -18.683 1.00 6.27 5 GLY B N 1
ATOM 1341 C CA . GLY B 1 5 ? -14.173 2.588 -18.349 1.00 6.60 5 GLY B CA 1
ATOM 1342 C C . GLY B 1 5 ? -13.975 3.487 -17.149 1.00 6.64 5 GLY B C 1
ATOM 1343 O O . GLY B 1 5 ? -14.695 4.482 -16.970 1.00 7.95 5 GLY B O 1
ATOM 1344 N N . ILE B 1 6 ? -12.991 3.141 -16.328 1.00 6.29 6 ILE B N 1
ATOM 1345 C CA . ILE B 1 6 ? -12.684 3.888 -15.110 1.00 7.90 6 ILE B CA 1
ATOM 1346 C C . ILE B 1 6 ? -11.204 4.210 -15.000 1.00 7.87 6 ILE B C 1
ATOM 1347 O O . ILE B 1 6 ? -10.353 3.332 -15.166 1.00 8.48 6 ILE B O 1
ATOM 1352 N N . ASP B 1 7 ? -10.922 5.490 -14.763 1.00 8.22 7 ASP B N 1
ATOM 1353 C CA . ASP B 1 7 ? -9.597 5.981 -14.433 1.00 8.60 7 ASP B CA 1
ATOM 1354 C C . ASP B 1 7 ? -9.611 6.194 -12.925 1.00 9.38 7 ASP B C 1
ATOM 1355 O O . ASP B 1 7 ? -10.163 7.177 -12.430 1.00 8.67 7 ASP B O 1
ATOM 1360 N N . PRO B 1 8 ? -9.052 5.236 -12.175 1.00 12.21 8 PRO B N 1
ATOM 1361 C CA . PRO B 1 8 ? -9.272 5.257 -10.729 1.00 13.62 8 PRO B CA 1
ATOM 1362 C C . PRO B 1 8 ? -8.458 6.302 -9.979 1.00 13.43 8 PRO B C 1
ATOM 1363 O O . PRO B 1 8 ? -7.340 6.682 -10.345 1.00 16.02 8 PRO B O 1
ATOM 1367 N N . GLY B 1 9 ? -9.064 6.766 -8.901 1.00 10.79 9 GLY B N 1
ATOM 1368 C CA . GLY B 1 9 ? -8.452 7.737 -8.031 1.00 9.89 9 GLY B CA 1
ATOM 1369 C C . GLY B 1 9 ? -9.429 7.972 -6.905 1.00 9.38 9 GLY B C 1
ATOM 1370 O O . GLY B 1 9 ? -10.592 7.558 -6.995 1.00 11.90 9 GLY B O 1
ATOM 1371 N N . ILE B 1 10 ? -8.978 8.636 -5.849 1.00 10.66 10 ILE B N 1
ATOM 1372 C CA . ILE B 1 10 ? -9.882 8.992 -4.764 1.00 12.80 10 ILE B CA 1
ATOM 1373 C C . ILE B 1 10 ? -10.339 10.452 -4.895 1.00 9.98 10 ILE B C 1
ATOM 1374 O O . ILE B 1 10 ? -11.524 10.751 -4.767 1.00 11.96 10 ILE B O 1
ATOM 1379 N N . THR B 1 11 ? -9.412 11.351 -5.214 1.00 8.14 11 THR B N 1
ATOM 1380 C CA . THR B 1 11 ? -9.752 12.762 -5.410 1.00 9.25 11 THR B CA 1
ATOM 1381 C C . THR B 1 11 ? -10.484 12.993 -6.737 1.00 8.01 11 THR B C 1
ATOM 1382 O O . THR B 1 11 ? -11.413 13.798 -6.813 1.00 10.04 11 THR B O 1
ATOM 1386 N N . HIS B 1 12 ? -10.045 12.293 -7.779 1.00 8.50 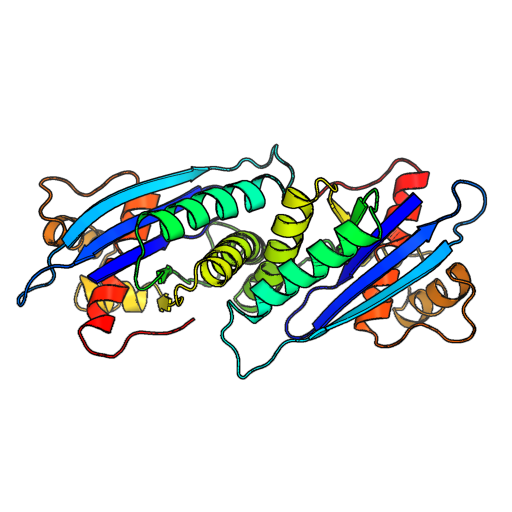12 HIS B N 1
ATOM 1387 C CA . HIS B 1 12 ? -10.711 12.315 -9.079 1.00 8.55 12 HIS B CA 1
ATOM 1388 C C . HIS B 1 12 ? -10.878 10.879 -9.555 1.00 8.96 12 HIS B C 1
ATOM 1389 O O . HIS B 1 12 ? -9.930 10.081 -9.514 1.00 12.40 12 HIS B O 1
ATOM 1396 N N . LEU B 1 13 ? -12.066 10.553 -10.036 1.00 7.57 13 LEU B N 1
ATOM 1397 C CA . LEU B 1 13 ? -12.276 9.255 -10.655 1.00 7.86 13 LEU B CA 1
ATOM 1398 C C . LEU B 1 13 ? -12.987 9.463 -11.984 1.00 6.46 13 LEU B C 1
ATOM 1399 O O . LEU B 1 13 ? -14.123 9.937 -12.019 1.00 8.46 13 LEU B O 1
ATOM 1404 N N . GLY B 1 14 ? -12.315 9.126 -13.079 1.00 6.74 14 GLY B N 1
ATOM 1405 C CA . GLY B 1 14 ? -12.908 9.259 -14.396 1.00 6.45 14 GLY B CA 1
ATOM 1406 C C . GLY B 1 14 ? -13.838 8.093 -14.681 1.00 5.94 14 GLY B C 1
ATOM 1407 O O . GLY B 1 14 ? -13.488 6.942 -14.402 1.00 6.70 14 GLY B O 1
ATOM 1408 N N . LEU B 1 15 ? -15.004 8.382 -15.251 1.00 5.93 15 LEU B N 1
ATOM 1409 C CA . LEU B 1 15 ? -16.012 7.361 -15.522 1.00 7.17 15 LEU B CA 1
ATOM 1410 C C . LEU B 1 15 ? -16.643 7.644 -16.875 1.00 7.24 15 LEU B C 1
ATOM 1411 O O . LEU B 1 15 ? -17.316 8.664 -17.051 1.00 9.14 15 LEU B O 1
ATOM 1416 N N . GLY B 1 16 ? -16.425 6.745 -17.830 1.00 7.89 16 GLY B N 1
ATOM 1417 C CA . GLY B 1 16 ? -16.954 6.913 -19.173 1.00 9.34 16 GLY B CA 1
ATOM 1418 C C . GLY B 1 16 ? -17.661 5.659 -19.653 1.00 8.94 16 GLY B C 1
ATOM 1419 O O . GLY B 1 16 ? -17.355 4.549 -19.205 1.00 10.95 16 GLY B O 1
ATOM 1420 N N . VAL B 1 17 ? -18.625 5.834 -20.548 1.00 7.38 17 VAL B N 1
ATOM 1421 C CA . VAL B 1 17 ? -19.321 4.706 -21.155 1.00 7.10 17 VAL B CA 1
ATOM 1422 C C . VAL B 1 17 ? -19.362 4.911 -22.658 1.00 6.49 17 VAL B C 1
ATOM 1423 O O . VAL B 1 17 ? -19.737 5.992 -23.136 1.00 7.84 17 VAL B O 1
ATOM 1427 N N . VAL B 1 18 ? -18.967 3.882 -23.397 1.00 6.58 18 VAL B N 1
ATOM 1428 C CA . VAL B 1 18 ? -19.004 3.907 -24.855 1.00 6.82 18 VAL B CA 1
ATOM 1429 C C . VAL B 1 18 ? -19.851 2.755 -25.385 1.00 7.00 18 VAL B C 1
ATOM 1430 O O . VAL B 1 18 ? -20.003 1.728 -24.713 1.00 7.91 18 VAL B O 1
ATOM 1434 N N . ALA B 1 19 ? -20.427 2.954 -26.569 1.00 7.89 19 ALA B N 1
ATOM 1435 C CA . ALA B 1 19 ? -21.090 1.885 -27.312 1.00 7.85 19 ALA B CA 1
ATOM 1436 C C . ALA B 1 19 ? -20.280 1.645 -28.578 1.00 7.73 19 ALA B C 1
ATOM 1437 O O . ALA B 1 19 ? -20.193 2.514 -29.446 1.00 10.11 19 ALA B O 1
ATOM 1439 N N . VAL B 1 20 ? -19.654 0.475 -28.651 1.00 8.13 20 VAL B N 1
ATOM 1440 C CA . VAL B 1 20 ? -18.820 0.113 -29.783 1.00 10.64 20 VAL B CA 1
ATOM 1441 C C . VAL B 1 20 ? -19.720 -0.503 -30.846 1.00 12.94 20 VAL B C 1
ATOM 1442 O O . VAL B 1 20 ? -20.562 -1.348 -30.532 1.00 17.58 20 VAL B O 1
ATOM 1446 N N . GLU B 1 21 ? -19.564 -0.071 -32.091 1.00 12.98 21 GLU B N 1
ATOM 1447 C CA . GLU B 1 21 ? -20.508 -0.453 -33.138 1.00 16.59 21 GLU B CA 1
ATOM 1448 C C . GLU B 1 21 ? -19.836 -0.920 -34.422 1.00 13.86 21 GLU B C 1
ATOM 1449 O O . GLU B 1 21 ? -18.744 -0.462 -34.774 1.00 13.48 21 GLU B O 1
ATOM 1455 N N . GLY B 1 22 ? -20.496 -1.839 -35.122 1.00 14.48 22 GLY B N 1
ATOM 1456 C CA . GLY B 1 22 ? -20.100 -2.177 -36.476 1.00 14.39 22 GLY B CA 1
ATOM 1457 C C . GLY B 1 22 ? -19.208 -3.391 -36.645 1.00 14.47 22 GLY B C 1
ATOM 1458 O O . GLY B 1 22 ? -18.780 -4.014 -35.665 1.00 16.58 22 GLY B O 1
ATOM 1459 N N . LYS B 1 23 ? -18.936 -3.718 -37.908 1.00 15.09 23 LYS B N 1
ATOM 1460 C CA . LYS B 1 23 ? -18.150 -4.887 -38.289 1.00 17.85 23 LYS B CA 1
ATOM 1461 C C . LYS B 1 23 ? -16.809 -4.479 -38.900 1.00 18.19 23 LYS B C 1
ATOM 1462 O O . LYS B 1 23 ? -16.251 -5.211 -39.723 1.00 20.96 23 LYS B O 1
ATOM 1468 N N . GLY B 1 24 ? -16.292 -3.318 -38.512 1.00 14.29 24 GLY B N 1
ATOM 1469 C CA . GLY B 1 24 ? -15.070 -2.822 -39.110 1.00 13.17 24 GLY B CA 1
ATOM 1470 C C . GLY B 1 24 ? -14.068 -2.386 -38.065 1.00 12.32 24 GLY B C 1
ATOM 1471 O O . GLY B 1 24 ? -14.013 -2.946 -36.963 1.00 14.33 24 GLY B O 1
ATOM 1472 N N . ALA B 1 25 ? -13.284 -1.372 -38.416 1.00 12.00 25 ALA B N 1
ATOM 1473 C CA . ALA B 1 25 ? -12.313 -0.783 -37.514 1.00 12.71 25 ALA B CA 1
ATOM 1474 C C . ALA B 1 25 ? -13.021 -0.285 -36.260 1.00 11.47 25 ALA B C 1
ATOM 1475 O O . ALA B 1 25 ? -14.202 0.078 -36.303 1.00 14.19 25 ALA B O 1
ATOM 1477 N N . LEU B 1 26 ? -12.297 -0.265 -35.148 1.00 10.94 26 LEU B N 1
ATOM 1478 C CA . LEU B 1 26 ? -12.865 0.136 -33.865 1.00 12.70 26 LEU B CA 1
ATOM 1479 C C . LEU B 1 26 ? -13.560 1.499 -33.970 1.00 11.17 26 LEU B C 1
ATOM 1480 O O . LEU B 1 26 ? -12.950 2.498 -34.371 1.00 12.72 26 LEU B O 1
ATOM 1485 N N . LYS B 1 27 ? -14.849 1.528 -33.640 1.00 11.03 27 LYS B N 1
ATOM 1486 C CA . LYS B 1 27 ? -15.672 2.723 -33.788 1.00 10.70 27 LYS B CA 1
ATOM 1487 C C . LYS B 1 27 ? -16.680 2.729 -32.646 1.00 10.88 27 LYS B C 1
ATOM 1488 O O . LYS B 1 27 ? -17.253 1.689 -32.311 1.00 10.92 27 LYS B O 1
ATOM 1494 N N . ALA B 1 28 ? -16.889 3.890 -32.036 1.00 10.37 28 ALA B N 1
ATOM 1495 C CA . ALA B 1 28 ? -17.735 3.959 -30.852 1.00 10.16 28 ALA B CA 1
ATOM 1496 C C . ALA B 1 28 ? -18.425 5.305 -30.720 1.00 9.30 28 ALA B C 1
ATOM 1497 O O . ALA B 1 28 ? -17.979 6.305 -31.293 1.00 11.83 28 ALA B O 1
ATOM 1499 N N . ARG B 1 29 ? -19.532 5.306 -29.984 1.00 9.66 29 ARG B N 1
ATOM 1500 C CA . ARG B 1 29 ? -20.220 6.522 -29.588 1.00 11.63 29 ARG B CA 1
ATOM 1501 C C . ARG B 1 29 ? -20.067 6.696 -28.082 1.00 9.31 29 ARG B C 1
ATOM 1502 O O . ARG B 1 29 ? -20.119 5.724 -27.317 1.00 9.74 29 ARG B O 1
ATOM 1510 N N . LEU B 1 30 ? -19.888 7.939 -27.660 1.00 10.14 30 LEU B N 1
ATOM 1511 C CA . LEU B 1 30 ? -19.822 8.285 -26.251 1.00 10.62 30 LEU B CA 1
ATOM 1512 C C . LEU B 1 30 ? -21.239 8.325 -25.672 1.00 10.95 30 LEU B C 1
ATOM 1513 O O . LEU B 1 30 ? -22.066 9.122 -26.113 1.00 14.01 30 LEU B O 1
ATOM 1518 N N . LEU B 1 31 ? -21.524 7.459 -24.700 1.00 9.61 31 LEU B N 1
ATOM 1519 C CA . LEU B 1 31 ? -22.838 7.449 -24.046 1.00 11.12 31 LEU B CA 1
ATOM 1520 C C . LEU B 1 31 ? -22.877 8.285 -22.774 1.00 9.77 31 LEU B C 1
ATOM 1521 O O . LEU B 1 31 ? -23.905 8.872 -22.442 1.00 11.80 31 LEU B O 1
ATOM 1526 N N . HIS B 1 32 ? -21.761 8.327 -22.054 1.00 9.54 32 HIS B N 1
ATOM 1527 C CA . HIS B 1 32 ? -21.731 9.014 -20.772 1.00 9.53 32 HIS B CA 1
ATOM 1528 C C . HIS B 1 32 ? -20.301 9.354 -20.414 1.00 8.94 32 HIS B C 1
ATOM 1529 O O . HIS B 1 32 ? -19.376 8.582 -20.692 1.00 9.72 32 HIS B O 1
ATOM 1536 N N . GLY B 1 33 ? -20.121 10.509 -19.793 1.00 8.22 33 GLY B N 1
ATOM 1537 C CA . GLY B 1 33 ? -18.823 10.897 -19.286 1.00 9.13 33 GLY B CA 1
ATOM 1538 C C . GLY B 1 33 ? -18.968 11.764 -18.054 1.00 9.43 33 GLY B C 1
ATOM 1539 O O . GLY B 1 33 ? -19.760 12.715 -18.047 1.00 10.40 33 GLY B O 1
ATOM 1540 N N . GLU B 1 34 ? -18.212 11.432 -17.012 1.00 7.98 34 GLU B N 1
ATOM 1541 C CA . GLU B 1 34 ? -18.155 12.271 -15.823 1.00 8.18 34 GLU B CA 1
ATOM 1542 C C . GLU B 1 34 ? -16.845 12.050 -15.080 1.00 7.48 34 GLU B C 1
ATOM 1543 O O . GLU B 1 34 ? -16.139 11.066 -15.304 1.00 8.39 34 GLU B O 1
ATOM 1549 N N . VAL B 1 35 ? -16.515 12.988 -14.207 1.00 9.13 35 VAL B N 1
ATOM 1550 C CA . VAL B 1 35 ? -15.421 12.801 -13.269 1.00 8.12 35 VAL B CA 1
ATOM 1551 C C . VAL B 1 35 ? -15.997 12.979 -11.874 1.00 8.10 35 VAL B C 1
ATOM 1552 O O . VAL B 1 35 ? -16.585 14.022 -11.569 1.00 12.04 35 VAL B O 1
ATOM 1556 N N . VAL B 1 36 ? -15.864 11.957 -11.035 1.00 7.74 36 VAL B N 1
ATOM 1557 C CA . VAL B 1 36 ? -16.288 12.072 -9.648 1.00 7.96 36 VAL B CA 1
ATOM 1558 C C . VAL B 1 36 ? -15.177 12.751 -8.855 1.00 7.99 36 VAL B C 1
ATOM 1559 O O . VAL B 1 36 ? -14.009 12.358 -8.942 1.00 9.54 36 VAL B O 1
ATOM 1563 N N . LYS B 1 37 ? -15.537 13.776 -8.086 1.00 8.89 37 LYS B N 1
ATOM 1564 C CA . LYS B 1 37 ? -14.561 14.517 -7.302 1.00 9.45 37 LYS B CA 1
ATOM 1565 C C . LYS B 1 37 ? -14.861 14.374 -5.813 1.00 8.69 37 LYS B C 1
ATOM 1566 O O . LYS B 1 37 ? -16.020 14.430 -5.392 1.00 10.53 37 LYS B O 1
ATOM 1572 N N . THR B 1 38 ? -13.817 14.146 -5.022 1.00 8.16 38 THR B N 1
ATOM 1573 C CA . THR B 1 38 ? -13.963 14.090 -3.572 1.00 8.69 38 THR B CA 1
ATOM 1574 C C . THR B 1 38 ? -12.818 14.864 -2.931 1.00 9.92 38 THR B C 1
ATOM 1575 O O . THR B 1 38 ? -11.754 15.035 -3.538 1.00 12.24 38 THR B O 1
ATOM 1579 N N . SER B 1 39 ? -13.038 15.316 -1.700 1.00 10.60 39 SER B N 1
ATOM 1580 C CA . SER B 1 39 ? -12.120 16.226 -1.024 1.00 11.43 39 SER B CA 1
ATOM 1581 C C . SER B 1 39 ? -11.601 15.643 0.291 1.00 7.88 39 SER B C 1
ATOM 1582 O O . SER B 1 39 ? -12.327 14.924 0.980 1.00 8.06 39 SER B O 1
ATOM 1585 N N . PRO B 1 40 ? -10.347 15.969 0.658 1.00 9.85 40 PRO B N 1
ATOM 1586 C CA . PRO B 1 40 ? -9.794 15.551 1.955 1.00 9.84 40 PRO B CA 1
ATOM 1587 C C . PRO B 1 40 ? -10.447 16.264 3.153 1.00 9.50 40 PRO B C 1
ATOM 1588 O O . PRO B 1 40 ? -10.125 15.934 4.294 1.00 11.26 40 PRO B O 1
ATOM 1592 N N . GLN B 1 41 ? -11.353 17.209 2.912 1.00 7.60 41 GLN B N 1
ATOM 1593 C CA . GLN B 1 41 ? -12.160 17.762 4.003 1.00 8.29 41 GLN B CA 1
ATOM 1594 C C . GLN B 1 41 ? -13.253 16.794 4.458 1.00 8.27 41 GLN B C 1
ATOM 1595 O O . GLN B 1 41 ? -13.834 16.954 5.529 1.00 11.16 41 GLN B O 1
ATOM 1601 N N . GLU B 1 42 ? -13.544 15.810 3.616 1.00 8.53 42 GLU B N 1
ATOM 1602 C CA . GLU B 1 42 ? -14.646 14.888 3.831 1.00 8.80 42 GLU B CA 1
ATOM 1603 C C . GLU B 1 42 ? -14.188 13.631 4.544 1.00 6.98 42 GLU B C 1
ATOM 1604 O O . GLU B 1 42 ? -13.052 13.192 4.364 1.00 8.13 42 GLU B O 1
ATOM 1610 N N . PRO B 1 43 ? -15.086 13.009 5.326 1.00 6.51 43 PRO B N 1
ATOM 1611 C CA . PRO B 1 43 ? -14.759 11.685 5.866 1.00 6.23 43 PRO B CA 1
ATOM 1612 C C . PRO B 1 43 ? -14.482 10.708 4.727 1.00 6.26 43 PRO B C 1
ATOM 1613 O O . PRO B 1 43 ? -15.096 10.808 3.654 1.00 6.93 43 PRO B O 1
ATOM 1617 N N . ALA B 1 44 ? -13.582 9.756 4.969 1.00 6.30 44 ALA B N 1
ATOM 1618 C CA . ALA B 1 44 ? -13.286 8.717 3.981 1.00 6.73 44 ALA B CA 1
ATOM 1619 C C . ALA B 1 44 ? -14.560 8.031 3.464 1.00 6.44 44 ALA B C 1
ATOM 1620 O O . ALA B 1 44 ? -14.691 7.779 2.261 1.00 7.17 44 ALA B O 1
ATOM 1622 N N A LYS B 1 45 ? -15.494 7.745 4.369 0.63 5.71 45 LYS B N 1
ATOM 1623 N N B LYS B 1 45 ? -15.502 7.745 4.359 0.37 8.15 45 LYS B N 1
ATOM 1624 C CA A LYS B 1 45 ? -16.706 7.037 3.961 0.63 6.26 45 LYS B CA 1
ATOM 1625 C CA B LYS B 1 45 ? -16.718 7.042 3.949 0.37 9.41 45 LYS B CA 1
ATOM 1626 C C A LYS B 1 45 ? -17.576 7.864 2.995 0.63 5.87 45 LYS B C 1
ATOM 1627 C C B LYS B 1 45 ? -17.608 7.867 3.012 0.37 7.24 45 LYS B C 1
ATOM 1628 O O A LYS B 1 45 ? -18.255 7.306 2.135 0.63 7.43 45 LYS B O 1
ATOM 1629 O O B LYS B 1 45 ? -18.338 7.310 2.195 0.37 6.78 45 LYS B O 1
ATOM 1640 N N . GLU B 1 46 ? -17.545 9.190 3.127 1.00 6.18 46 GLU B N 1
ATOM 1641 C CA . GLU B 1 46 ? -18.301 10.064 2.226 1.00 7.09 46 GLU B CA 1
ATOM 1642 C C . GLU B 1 46 ? -17.676 10.069 0.834 1.00 7.07 46 GLU B C 1
ATOM 1643 O O . GLU B 1 46 ? -18.377 10.109 -0.172 1.00 8.09 46 GLU B O 1
ATOM 1649 N N . ARG B 1 47 ? -16.346 10.047 0.788 1.00 6.35 47 ARG B N 1
ATOM 1650 C CA . ARG B 1 47 ? -15.628 10.069 -0.483 1.00 5.53 47 ARG B CA 1
ATOM 1651 C C . ARG B 1 47 ? -15.898 8.773 -1.240 1.00 5.85 47 ARG B C 1
ATOM 1652 O O . ARG B 1 47 ? -16.272 8.771 -2.416 1.00 7.92 47 ARG B O 1
ATOM 1660 N N . VAL B 1 48 ? -15.718 7.659 -0.541 1.00 6.66 48 VAL B N 1
ATOM 1661 C CA . VAL B 1 48 ? -15.913 6.339 -1.132 1.00 7.27 48 VAL B CA 1
ATOM 1662 C C . VAL B 1 48 ? -17.392 6.079 -1.434 1.00 6.30 48 VAL B C 1
ATOM 1663 O O . VAL B 1 48 ? -17.734 5.497 -2.467 1.00 7.34 48 VAL B O 1
ATOM 1667 N N . GLY B 1 49 ? -18.263 6.542 -0.539 1.00 7.15 49 GLY B N 1
ATOM 1668 C CA . GLY B 1 49 ? -19.700 6.425 -0.726 1.00 9.05 49 GLY B CA 1
ATOM 1669 C C . GLY B 1 49 ? -20.172 7.145 -1.979 1.00 9.11 49 GLY B C 1
ATOM 1670 O O . GLY B 1 49 ? -21.013 6.625 -2.719 1.00 9.53 49 GLY B O 1
ATOM 1671 N N . ARG B 1 50 ? -19.626 8.337 -2.236 1.00 7.92 50 ARG B N 1
ATOM 1672 C CA . ARG B 1 50 ? -19.975 9.070 -3.454 1.00 7.90 50 ARG B CA 1
ATOM 1673 C C . ARG B 1 50 ? -19.541 8.309 -4.705 1.00 6.94 50 ARG B C 1
ATOM 1674 O O . ARG B 1 50 ? -20.309 8.189 -5.661 1.00 7.13 50 ARG B O 1
ATOM 1682 N N . ILE B 1 51 ? -18.318 7.790 -4.702 1.00 6.86 51 ILE B N 1
ATOM 1683 C CA . ILE B 1 51 ? -17.822 7.024 -5.842 1.00 6.59 51 ILE B CA 1
ATOM 1684 C C . ILE B 1 51 ? -18.713 5.809 -6.127 1.00 6.49 51 ILE B C 1
ATOM 1685 O O . ILE B 1 51 ? -19.130 5.576 -7.271 1.00 6.75 51 ILE B O 1
ATOM 1690 N N . HIS B 1 52 ? -19.026 5.047 -5.081 1.00 6.08 52 HIS B N 1
ATOM 1691 C CA . HIS B 1 52 ? -19.899 3.887 -5.229 1.00 6.72 52 HIS B CA 1
ATOM 1692 C C . HIS B 1 52 ? -21.247 4.284 -5.823 1.00 7.12 52 HIS B C 1
ATOM 1693 O O . HIS B 1 52 ? -21.747 3.640 -6.749 1.00 7.28 52 HIS B O 1
ATOM 1700 N N . ALA B 1 53 ? -21.830 5.354 -5.292 1.00 7.08 53 ALA B N 1
ATOM 1701 C CA . ALA B 1 53 ? -23.134 5.821 -5.758 1.00 7.47 53 ALA B CA 1
ATOM 1702 C C . ALA B 1 53 ? -23.128 6.203 -7.244 1.00 6.96 53 ALA B C 1
ATOM 1703 O O . ALA B 1 53 ? -24.035 5.831 -8.006 1.00 7.73 53 ALA B O 1
ATOM 1705 N N . ARG B 1 54 ? -22.124 6.967 -7.663 1.00 7.57 54 ARG B N 1
ATOM 1706 C CA . ARG B 1 54 ? -22.061 7.432 -9.050 1.00 7.18 54 ARG B CA 1
ATOM 1707 C C . ARG B 1 54 ? -21.793 6.277 -10.012 1.00 6.73 54 ARG B C 1
ATOM 1708 O O . ARG B 1 54 ? -22.383 6.205 -11.091 1.00 7.83 54 ARG B O 1
ATOM 1716 N N . VAL B 1 55 ? -20.909 5.365 -9.625 1.00 6.13 55 VAL B N 1
ATOM 1717 C CA . VAL B 1 55 ? -20.601 4.224 -10.480 1.00 6.74 55 VAL B CA 1
ATOM 1718 C C . VAL B 1 55 ? -21.797 3.277 -10.593 1.00 6.25 55 VAL B C 1
ATOM 1719 O O . VAL B 1 55 ? -22.150 2.839 -11.690 1.00 7.91 55 VAL B O 1
ATOM 1723 N N . LEU B 1 56 ? -22.429 2.967 -9.466 1.00 5.94 56 LEU B N 1
ATOM 1724 C CA . LEU B 1 56 ? -23.564 2.053 -9.492 1.00 6.71 56 LEU B CA 1
ATOM 1725 C C . LEU B 1 56 ? -24.709 2.575 -10.375 1.00 6.71 56 LEU B C 1
ATOM 1726 O O . LEU B 1 56 ? -25.293 1.818 -11.151 1.00 8.32 56 LEU B O 1
ATOM 1731 N N . GLU B 1 57 ? -25.016 3.866 -10.269 1.00 6.46 57 GLU B N 1
ATOM 1732 C CA . GLU B 1 57 ? -26.053 4.466 -11.107 1.00 7.23 57 GLU B CA 1
ATOM 1733 C C . GLU B 1 57 ? -25.754 4.259 -12.597 1.00 8.40 57 GLU B C 1
ATOM 1734 O O . GLU B 1 57 ? -26.628 3.877 -13.378 1.00 8.67 57 GLU B O 1
ATOM 1740 N N . VAL B 1 58 ? -24.506 4.491 -12.985 1.00 7.70 58 VAL B N 1
ATOM 1741 C CA . VAL B 1 58 ? -24.088 4.319 -14.363 1.00 8.63 58 VAL B CA 1
ATOM 1742 C C . VAL B 1 58 ? -24.194 2.856 -14.815 1.00 7.38 58 VAL B C 1
ATOM 1743 O O . VAL B 1 58 ? -24.656 2.572 -15.923 1.00 7.91 58 VAL B O 1
ATOM 1747 N N . LEU B 1 59 ? -23.780 1.925 -13.961 1.00 7.09 59 LEU B N 1
ATOM 1748 C CA . LEU B 1 59 ? -23.897 0.508 -14.310 1.00 8.50 59 LEU B CA 1
ATOM 1749 C C . LEU B 1 59 ? -25.364 0.092 -14.486 1.00 8.88 59 LEU B C 1
ATOM 1750 O O . LEU B 1 59 ? -25.712 -0.631 -15.420 1.00 11.19 59 LEU B O 1
ATOM 1755 N N . HIS B 1 60 ? -26.228 0.586 -13.613 1.00 10.21 60 HIS B N 1
ATOM 1756 C CA . HIS B 1 60 ? -27.654 0.269 -13.700 1.00 11.63 60 HIS B CA 1
ATOM 1757 C C . HIS B 1 60 ? -28.272 0.852 -14.970 1.00 12.60 60 HIS B C 1
ATOM 1758 O O . HIS B 1 60 ? -29.026 0.180 -15.684 1.00 15.10 60 HIS B O 1
ATOM 1765 N N . ARG B 1 61 ? -27.953 2.112 -15.246 1.00 10.78 61 ARG B N 1
ATOM 1766 C CA . ARG B 1 61 ? -28.629 2.851 -16.305 1.00 11.74 61 ARG B CA 1
ATOM 1767 C C . ARG B 1 61 ? -28.195 2.460 -17.719 1.00 10.59 61 ARG B C 1
ATOM 1768 O O . ARG B 1 61 ? -29.014 2.388 -18.634 1.00 12.45 61 ARG B O 1
ATOM 1776 N N . PHE B 1 62 ? -26.908 2.187 -17.896 1.00 8.94 62 PHE B N 1
ATOM 1777 C CA . PHE B 1 62 ? -26.382 1.931 -19.231 1.00 8.23 62 PHE B CA 1
ATOM 1778 C C . PHE B 1 62 ? -26.170 0.454 -19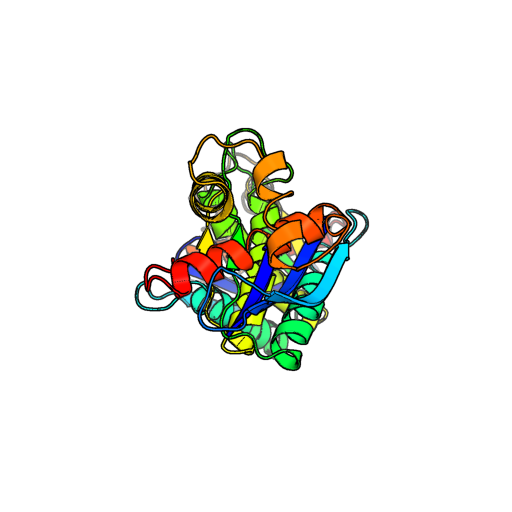.566 1.00 9.22 62 PHE B C 1
ATOM 1779 O O . PHE B 1 62 ? -25.877 0.115 -20.716 1.00 10.33 62 PHE B O 1
ATOM 1787 N N . ARG B 1 63 ? -26.331 -0.417 -18.569 1.00 9.96 63 ARG B N 1
ATOM 1788 C CA . ARG B 1 63 ? -26.197 -1.864 -18.771 1.00 10.79 63 ARG B CA 1
ATOM 1789 C C . ARG B 1 63 ? -24.942 -2.270 -19.538 1.00 10.23 63 ARG B C 1
ATOM 1790 O O . ARG B 1 63 ? -25.038 -3.035 -20.497 1.00 11.56 63 ARG B O 1
ATOM 1798 N N . PRO B 1 64 ? -23.763 -1.773 -19.133 1.00 8.12 64 PRO B N 1
ATOM 1799 C CA . PRO B 1 64 ? -22.580 -2.233 -19.859 1.00 7.72 64 PRO B CA 1
ATOM 1800 C C . PRO B 1 64 ? -22.339 -3.728 -19.651 1.00 6.77 64 PRO B C 1
ATOM 1801 O O . PRO B 1 64 ? -22.720 -4.301 -18.620 1.00 8.28 64 PRO B O 1
ATOM 1805 N N . GLU B 1 65 ? -21.694 -4.356 -20.623 1.00 7.31 65 GLU B N 1
ATOM 1806 C CA . GLU B 1 65 ? -21.343 -5.768 -20.494 1.00 7.75 65 GLU B CA 1
ATOM 1807 C C . GLU B 1 65 ? -20.025 -5.944 -19.752 1.00 7.40 65 GLU B C 1
ATOM 1808 O O . GLU B 1 65 ? -19.642 -7.061 -19.398 1.00 8.93 65 GLU B O 1
ATOM 1814 N N . ALA B 1 66 ? -19.337 -4.835 -19.510 1.00 6.58 66 ALA B N 1
ATOM 1815 C CA . ALA B 1 66 ? -18.034 -4.867 -18.867 1.00 6.66 66 ALA B CA 1
ATOM 1816 C C . ALA B 1 66 ? -17.714 -3.531 -18.233 1.00 5.93 66 ALA B C 1
ATOM 1817 O O . ALA B 1 66 ? -18.111 -2.483 -18.749 1.00 7.37 66 ALA B O 1
ATOM 1819 N N . VAL B 1 67 ? -16.998 -3.582 -17.117 1.00 5.98 67 VAL B N 1
ATOM 1820 C CA A VAL B 1 67 ? -16.354 -2.388 -16.637 0.47 5.67 67 VAL B CA 1
ATOM 1821 C CA B VAL B 1 67 ? -16.350 -2.423 -16.491 0.53 6.84 67 VAL B CA 1
ATOM 1822 C C . VAL B 1 67 ? -14.852 -2.654 -16.595 1.00 6.14 67 VAL B C 1
ATOM 1823 O O . VAL B 1 67 ? -14.371 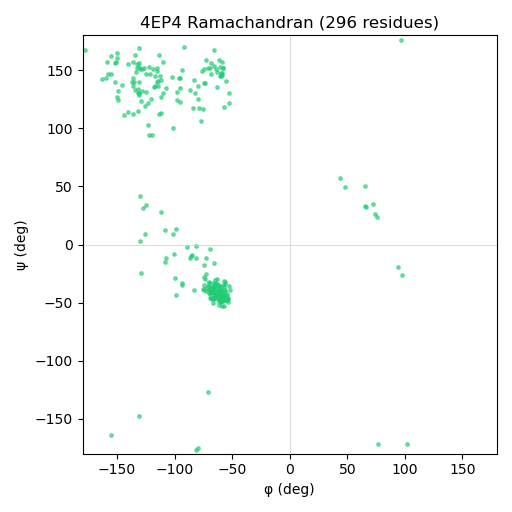-3.692 -16.119 1.00 8.56 67 VAL B O 1
ATOM 1830 N N . ALA B 1 68 ? -14.115 -1.727 -17.194 1.00 6.46 68 ALA B N 1
ATOM 1831 C CA . ALA B 1 68 ? -12.669 -1.869 -17.340 1.00 7.46 68 ALA B CA 1
ATOM 1832 C C . ALA B 1 68 ? -11.972 -0.792 -16.528 1.00 6.98 68 ALA B C 1
ATOM 1833 O O . ALA B 1 68 ? -12.389 0.371 -16.537 1.00 7.79 68 ALA B O 1
ATOM 1835 N N . VAL B 1 69 ? -10.922 -1.175 -15.813 1.00 7.67 69 VAL B N 1
ATOM 1836 C CA . VAL B 1 69 ? -10.178 -0.226 -14.995 1.00 8.96 69 VAL B CA 1
ATOM 1837 C C . VAL B 1 69 ? -8.706 -0.245 -15.372 1.00 7.97 69 VAL B C 1
ATOM 1838 O O . VAL B 1 69 ? -8.174 -1.288 -15.771 1.00 9.11 69 VAL B O 1
ATOM 1842 N N . GLU B 1 70 ? -8.045 0.906 -15.270 1.00 10.46 70 GLU B N 1
ATOM 1843 C CA . GLU B 1 70 ? -6.601 0.923 -15.442 1.00 12.12 70 GLU B CA 1
ATOM 1844 C C . GLU B 1 70 ? -5.948 0.536 -14.126 1.00 13.15 70 GLU B C 1
ATOM 1845 O O . GLU B 1 70 ? -6.412 0.939 -13.051 1.00 13.24 70 GLU B O 1
ATOM 1851 N N . GLU B 1 71 ? -4.871 -0.238 -14.216 1.00 12.99 71 GLU B N 1
ATOM 1852 C CA . GLU B 1 71 ? -4.038 -0.538 -13.057 1.00 16.43 71 GLU B CA 1
ATOM 1853 C C . GLU B 1 71 ? -2.590 -0.153 -13.333 1.00 15.38 71 GLU B C 1
ATOM 1854 O O . GLU B 1 71 ? -2.029 -0.511 -14.369 1.00 17.88 71 GLU B O 1
ATOM 1860 N N . GLN B 1 72 ? -1.983 0.564 -12.394 1.00 14.88 72 GLN B N 1
ATOM 1861 C CA . GLN B 1 72 ? -0.594 0.989 -12.534 1.00 18.38 72 GLN B CA 1
ATOM 1862 C C . GLN B 1 72 ? 0.012 1.065 -11.140 1.00 17.90 72 GLN B C 1
ATOM 1863 O O . GLN B 1 72 ? -0.523 1.745 -10.263 1.00 20.13 72 GLN B O 1
ATOM 1869 N N . PHE B 1 73 ? 1.117 0.359 -10.928 1.00 17.26 73 PHE B N 1
ATOM 1870 C CA . PHE B 1 73 ? 1.753 0.342 -9.619 1.00 18.86 73 PHE B CA 1
ATOM 1871 C C . PHE B 1 73 ? 3.254 0.635 -9.699 1.00 16.55 73 PHE B C 1
ATOM 1872 O O . PHE B 1 73 ? 4.049 -0.008 -9.013 1.00 18.62 73 PHE B O 1
ATOM 1880 N N . PHE B 1 74 ? 3.633 1.609 -10.526 1.00 14.94 74 PHE B N 1
ATOM 1881 C CA . PHE B 1 74 ? 5.026 2.055 -10.602 1.00 13.90 74 PHE B CA 1
ATOM 1882 C C . PHE B 1 74 ? 5.384 2.693 -9.265 1.00 12.21 74 PHE B C 1
ATOM 1883 O O . PHE B 1 74 ? 4.493 2.992 -8.466 1.00 14.07 74 PHE B O 1
ATOM 1891 N N . TYR B 1 75 ? 6.669 2.938 -9.030 1.00 12.81 75 TYR B N 1
ATOM 1892 C CA . TYR B 1 75 ? 7.093 3.564 -7.777 1.00 11.02 75 TYR B CA 1
ATOM 1893 C C . TYR B 1 75 ? 6.391 4.911 -7.548 1.00 9.25 75 TYR B C 1
ATOM 1894 O O . TYR B 1 75 ? 5.819 5.156 -6.482 1.00 9.93 75 TYR B O 1
ATOM 1903 N N A ARG B 1 76 ? 6.430 5.771 -8.562 0.52 9.14 76 ARG B N 1
ATOM 1904 N N B ARG B 1 76 ? 6.451 5.794 -8.539 0.48 12.40 76 ARG B N 1
ATOM 1905 C CA A ARG B 1 76 ? 5.705 7.035 -8.517 0.52 7.97 76 ARG B CA 1
ATOM 1906 C CA B ARG B 1 76 ? 5.750 7.074 -8.451 0.48 15.03 76 ARG B CA 1
ATOM 1907 C C A ARG B 1 76 ? 4.233 6.804 -8.849 0.52 8.19 76 ARG B C 1
ATOM 1908 C C B ARG B 1 76 ? 4.278 6.904 -8.866 0.48 15.46 76 ARG B C 1
ATOM 1909 O O A ARG B 1 76 ? 3.895 6.180 -9.856 0.52 6.44 76 ARG B O 1
ATOM 1910 O O B ARG B 1 76 ? 3.993 6.410 -9.955 0.48 21.44 76 ARG B O 1
ATOM 1925 N N . GLN B 1 77 ? 3.356 7.302 -7.984 1.00 10.04 77 GLN B N 1
ATOM 1926 C CA . GLN B 1 77 ? 1.914 7.138 -8.177 1.00 10.22 77 GLN B CA 1
ATOM 1927 C C . GLN B 1 77 ? 1.215 8.465 -7.908 1.00 10.61 77 GLN B C 1
ATOM 1928 O O . GLN B 1 77 ? 1.584 9.167 -6.980 1.00 12.07 77 GLN B O 1
ATOM 1934 N N . ASN B 1 78 ? 0.206 8.811 -8.704 1.00 10.71 78 ASN B N 1
ATOM 1935 C CA . ASN B 1 78 ? -0.508 10.072 -8.498 1.00 11.95 78 ASN B CA 1
ATOM 1936 C C . ASN B 1 78 ? -1.231 10.150 -7.149 1.00 11.03 78 ASN B C 1
ATOM 1937 O O . ASN B 1 78 ? -1.339 11.218 -6.541 1.00 12.46 78 ASN B O 1
ATOM 1942 N N . GLU B 1 79 ? -1.726 9.014 -6.681 1.00 9.73 79 GLU B N 1
ATOM 1943 C CA . GLU B 1 79 ? -2.336 8.942 -5.359 1.00 10.97 79 GLU B CA 1
ATOM 1944 C C . GLU B 1 79 ? -1.906 7.621 -4.727 1.00 10.17 79 GLU B C 1
ATOM 1945 O O . GLU B 1 79 ? -1.547 6.686 -5.452 1.00 12.57 79 GLU B O 1
ATOM 1951 N N . LEU B 1 80 ? -1.909 7.557 -3.396 1.00 10.29 80 LEU B N 1
ATOM 1952 C CA . LEU B 1 80 ? -1.490 6.351 -2.679 1.00 11.25 80 LEU B CA 1
ATOM 1953 C C . LEU B 1 80 ? -2.243 5.113 -3.169 1.00 10.57 80 LEU B C 1
ATOM 1954 O O . LEU B 1 80 ? -3.467 5.136 -3.258 1.00 10.71 80 LEU B O 1
ATOM 1959 N N . ALA B 1 81 ? -1.516 4.038 -3.482 1.00 10.36 81 ALA B N 1
ATOM 1960 C CA . ALA B 1 81 ? -2.144 2.786 -3.927 1.00 9.49 81 ALA B CA 1
ATOM 1961 C C . ALA B 1 81 ? -3.243 2.322 -2.970 1.00 8.43 81 ALA B C 1
ATOM 1962 O O . ALA B 1 81 ? -4.293 1.841 -3.400 1.00 9.20 81 ALA B O 1
ATOM 1964 N N . TYR B 1 82 ? -3.005 2.488 -1.674 1.00 7.66 82 TYR B N 1
ATOM 1965 C CA . TYR B 1 82 ? -3.979 2.119 -0.662 1.00 7.83 82 TYR B CA 1
ATOM 1966 C C . TYR B 1 82 ? -5.310 2.848 -0.862 1.00 7.68 82 TYR B C 1
ATOM 1967 O O . TYR B 1 82 ? -6.373 2.225 -0.859 1.00 8.00 82 TYR B O 1
ATOM 1976 N N . LYS B 1 83 ? -5.249 4.164 -1.060 1.00 8.58 83 LYS B N 1
ATOM 1977 C CA . LYS B 1 83 ? -6.459 4.967 -1.207 1.00 10.40 83 LYS B CA 1
ATOM 1978 C C . LYS B 1 83 ? -7.132 4.785 -2.565 1.00 9.68 83 LYS B C 1
ATOM 1979 O O . LYS B 1 83 ? -8.359 4.823 -2.661 1.00 10.81 83 LYS B O 1
ATOM 1985 N N . VAL B 1 84 ? -6.333 4.586 -3.613 1.00 10.48 84 VAL B N 1
ATOM 1986 C CA . VAL B 1 84 ? -6.877 4.194 -4.906 1.00 11.44 84 VAL B CA 1
ATOM 1987 C C . VAL B 1 84 ? -7.602 2.858 -4.734 1.00 8.91 84 VAL B C 1
ATOM 1988 O O . VAL B 1 84 ? -8.650 2.635 -5.336 1.00 9.83 84 VAL B O 1
ATOM 1992 N N . GLY B 1 85 ? -7.062 2.000 -3.869 1.00 8.23 85 GLY B N 1
ATOM 1993 C CA . GLY B 1 85 ? -7.726 0.764 -3.504 1.00 8.85 85 GLY B CA 1
ATOM 1994 C C . GLY B 1 85 ? -9.100 0.972 -2.896 1.00 6.67 85 GLY B C 1
ATOM 1995 O O . GLY B 1 85 ? -10.036 0.224 -3.216 1.00 6.37 85 GLY B O 1
ATOM 1996 N N . TRP B 1 86 ? -9.244 1.966 -2.017 1.00 7.37 86 TRP B N 1
ATOM 1997 C CA . TRP B 1 86 ? -10.570 2.298 -1.472 1.00 6.12 86 TRP B CA 1
ATOM 1998 C C . TRP B 1 86 ? -11.556 2.565 -2.602 1.00 6.03 86 TRP B C 1
ATOM 1999 O O . TRP B 1 86 ? -12.675 2.055 -2.591 1.00 6.83 86 TRP B O 1
ATOM 2010 N N . ALA B 1 87 ? -11.130 3.378 -3.569 1.00 6.98 87 ALA B N 1
ATOM 2011 C CA . ALA B 1 87 ? -11.966 3.734 -4.710 1.00 8.11 87 ALA B CA 1
ATOM 2012 C C . ALA B 1 87 ? -12.338 2.501 -5.529 1.00 8.14 87 ALA B C 1
ATOM 2013 O O . ALA B 1 87 ? -13.488 2.334 -5.930 1.00 9.56 87 ALA B O 1
ATOM 2015 N N . LEU B 1 88 ? -11.357 1.639 -5.778 1.00 8.21 88 LEU B N 1
ATOM 2016 C CA . LEU B 1 88 ? -11.608 0.407 -6.515 1.00 9.14 88 LEU B CA 1
ATOM 2017 C C . LEU B 1 88 ? -12.549 -0.513 -5.745 1.00 7.31 88 LEU B C 1
ATOM 2018 O O . LEU B 1 88 ? -13.367 -1.201 -6.340 1.00 8.47 88 LEU B O 1
ATOM 2023 N N . GLY B 1 89 ? -12.437 -0.522 -4.419 1.00 7.65 89 GLY B N 1
ATOM 2024 C CA . GLY B 1 89 ? -13.370 -1.273 -3.589 1.00 8.19 89 GLY B CA 1
ATOM 2025 C C . GLY B 1 89 ? -14.805 -0.841 -3.851 1.00 6.51 89 GLY B C 1
ATOM 2026 O O . GLY B 1 89 ? -15.698 -1.679 -4.040 1.00 7.65 89 GLY B O 1
ATOM 2027 N N . ALA B 1 90 ? -15.019 0.473 -3.898 1.00 6.72 90 ALA B N 1
ATOM 2028 C CA . ALA B 1 90 ? -16.334 1.031 -4.214 1.00 7.58 90 ALA B CA 1
ATOM 2029 C C . ALA B 1 90 ? -16.800 0.593 -5.606 1.00 6.18 90 ALA B C 1
ATOM 2030 O O . ALA B 1 90 ? -17.956 0.199 -5.786 1.00 6.79 90 ALA B O 1
ATOM 2032 N N . VAL B 1 91 ? -15.903 0.667 -6.587 1.00 6.17 91 VAL B N 1
ATOM 2033 C CA . VAL B 1 91 ? -16.203 0.210 -7.945 1.00 6.53 91 VAL B CA 1
ATOM 2034 C C . VAL B 1 91 ? -16.595 -1.270 -7.963 1.00 6.05 91 VAL B C 1
ATOM 2035 O O . VAL B 1 91 ? -17.574 -1.658 -8.605 1.00 6.86 91 VAL B O 1
ATOM 2039 N N . LEU B 1 92 ? -15.833 -2.092 -7.244 1.00 7.17 92 LEU B N 1
ATOM 2040 C CA . LEU B 1 92 ? -16.085 -3.526 -7.192 1.00 7.22 92 LEU B CA 1
ATOM 2041 C C . LEU B 1 92 ? -17.414 -3.864 -6.515 1.00 7.29 92 LEU B C 1
ATOM 2042 O O . LEU B 1 92 ? -18.140 -4.745 -6.980 1.00 8.12 92 LEU B O 1
ATOM 2047 N N . VAL B 1 93 ? -17.735 -3.164 -5.430 1.00 6.92 93 VAL B N 1
ATOM 2048 C CA . VAL B 1 93 ? -19.038 -3.349 -4.788 1.00 7.35 93 VAL B CA 1
ATOM 2049 C C . VAL B 1 93 ? -20.163 -3.009 -5.779 1.00 5.75 93 VAL B C 1
ATOM 2050 O O . VAL B 1 93 ? -21.140 -3.755 -5.899 1.00 8.03 93 VAL B O 1
ATOM 2054 N N . ALA B 1 94 ? -20.019 -1.891 -6.494 1.00 6.14 94 ALA B N 1
ATOM 2055 C CA . ALA B 1 94 ? -21.007 -1.484 -7.496 1.00 6.35 94 ALA B CA 1
ATOM 2056 C C . ALA B 1 94 ? -21.154 -2.551 -8.593 1.00 5.84 94 ALA B C 1
ATOM 2057 O O . ALA B 1 94 ? -22.269 -2.924 -8.963 1.00 7.09 94 ALA B O 1
ATOM 2059 N N . ALA B 1 95 ? -20.029 -3.058 -9.099 1.00 6.70 95 ALA B N 1
ATOM 2060 C CA . ALA B 1 95 ? -20.062 -4.060 -10.159 1.00 7.11 95 ALA B CA 1
ATOM 2061 C C . ALA B 1 95 ? -20.680 -5.379 -9.674 1.00 6.82 95 ALA B C 1
ATOM 2062 O O . ALA B 1 95 ? -21.396 -6.066 -10.414 1.00 8.31 95 ALA B O 1
ATOM 2064 N N . PHE B 1 96 ? -20.393 -5.722 -8.424 1.00 7.68 96 PHE B N 1
ATOM 2065 C CA . PHE B 1 96 ? -20.991 -6.880 -7.778 1.00 8.31 96 PHE B CA 1
ATOM 2066 C C . PHE B 1 96 ? -22.515 -6.756 -7.729 1.00 9.40 96 PHE B C 1
ATOM 2067 O O . PHE B 1 96 ? -23.247 -7.682 -8.096 1.00 9.52 96 PHE B O 1
ATOM 2075 N N . GLU B 1 97 ? -22.995 -5.601 -7.285 1.00 8.82 97 GLU B N 1
ATOM 2076 C CA . GLU B 1 97 ? -24.431 -5.392 -7.171 1.00 9.20 97 GLU B CA 1
ATOM 2077 C C . GLU B 1 97 ? -25.122 -5.371 -8.536 1.00 9.72 97 GLU B C 1
ATOM 2078 O O . GLU B 1 97 ? -26.201 -5.949 -8.701 1.00 12.41 97 GLU B O 1
ATOM 2084 N N . ALA B 1 98 ? -24.496 -4.729 -9.519 1.00 8.75 98 ALA B N 1
ATOM 2085 C CA . ALA B 1 98 ? -25.094 -4.593 -10.846 1.00 8.71 98 ALA B CA 1
ATOM 2086 C C . ALA B 1 98 ? -24.901 -5.827 -11.724 1.00 8.53 98 ALA B C 1
ATOM 2087 O O . ALA B 1 98 ? -25.519 -5.939 -12.784 1.00 9.96 98 ALA B O 1
ATOM 2089 N N . GLY B 1 99 ? -24.042 -6.747 -11.292 1.00 8.04 99 GLY B N 1
ATOM 2090 C CA . GLY B 1 99 ? -23.761 -7.947 -12.068 1.00 8.73 99 GLY B CA 1
ATOM 2091 C C . GLY B 1 99 ? -23.071 -7.646 -13.395 1.00 8.09 99 GLY B C 1
ATOM 2092 O O . GLY B 1 99 ? -23.511 -8.116 -14.452 1.00 9.42 99 GLY B O 1
ATOM 2093 N N . VAL B 1 100 ? -21.994 -6.860 -13.335 1.00 7.33 100 VAL B N 1
ATOM 2094 C CA . VAL B 1 100 ? -21.187 -6.523 -14.504 1.00 6.35 100 VAL B CA 1
ATOM 2095 C C . VAL B 1 100 ? -19.765 -7.002 -14.242 1.00 6.65 100 VAL B C 1
ATOM 2096 O O . VAL B 1 100 ? -19.160 -6.626 -13.236 1.00 7.21 100 VAL B O 1
ATOM 2100 N N . PRO B 1 101 ? -19.217 -7.827 -15.146 1.00 7.12 101 PRO B N 1
ATOM 2101 C CA . PRO B 1 101 ? -17.849 -8.308 -14.917 1.00 6.77 101 PRO B CA 1
ATOM 2102 C C . PRO B 1 101 ? -16.818 -7.198 -15.063 1.00 6.85 101 PRO B C 1
ATOM 2103 O O . PRO B 1 101 ? -17.022 -6.233 -15.813 1.00 7.01 101 PRO B O 1
ATOM 2107 N N . VAL B 1 102 ? -15.709 -7.357 -14.346 1.00 7.39 102 VAL B N 1
ATOM 2108 C CA . VAL B 1 102 ? -14.671 -6.338 -14.251 1.00 6.31 102 VAL B CA 1
ATOM 2109 C C . VAL B 1 102 ? -13.381 -6.835 -14.907 1.00 6.37 102 VAL B C 1
ATOM 2110 O O . VAL B 1 102 ? -13.000 -8.006 -14.761 1.00 7.40 102 VAL B O 1
ATOM 2114 N N . TYR B 1 103 ? -12.705 -5.928 -15.604 1.00 7.15 103 TYR B N 1
ATOM 2115 C CA . TYR B 1 103 ? -11.478 -6.222 -16.341 1.00 6.83 103 TYR B CA 1
ATOM 2116 C C . TYR B 1 103 ? -10.454 -5.156 -16.004 1.00 7.40 103 TYR B C 1
ATOM 2117 O O . TYR B 1 103 ? -10.819 -4.029 -15.667 1.00 10.29 103 TYR B O 1
ATOM 2126 N N . ALA B 1 104 ? -9.176 -5.507 -16.079 1.00 8.36 104 ALA B N 1
ATOM 2127 C CA . ALA B 1 104 ? -8.120 -4.555 -15.747 1.00 8.94 104 ALA B CA 1
ATOM 2128 C C . ALA B 1 104 ? -6.995 -4.585 -16.773 1.00 11.14 104 ALA B C 1
ATOM 2129 O O . ALA B 1 104 ? -6.587 -5.655 -17.243 1.00 11.74 104 ALA B O 1
ATOM 2131 N N . TYR B 1 105 ? -6.485 -3.403 -17.108 1.00 10.24 105 TYR B N 1
ATOM 2132 C CA . TYR B 1 105 ? -5.428 -3.264 -18.106 1.00 11.80 105 TYR B CA 1
ATOM 2133 C C . TYR B 1 105 ? -4.383 -2.276 -17.599 1.00 10.93 105 TYR B C 1
ATOM 2134 O O . TYR B 1 105 ? -4.722 -1.292 -16.933 1.00 12.56 105 TYR B O 1
ATOM 2143 N N . GLY B 1 106 ? -3.116 -2.548 -17.891 1.00 11.70 106 GLY B N 1
ATOM 2144 C CA . GLY B 1 106 ? -2.048 -1.623 -17.548 1.00 13.18 106 GLY B CA 1
ATOM 2145 C C . GLY B 1 106 ? -1.753 -0.657 -18.683 1.00 14.18 106 GLY B C 1
ATOM 2146 O O . GLY B 1 106 ? -2.245 -0.829 -19.799 1.00 12.82 106 GLY B O 1
ATOM 2147 N N . PRO B 1 107 ? -0.934 0.375 -18.413 1.00 17.17 107 PRO B N 1
ATOM 2148 C CA . PRO B 1 107 ? -0.610 1.362 -19.451 1.00 19.07 107 PRO B CA 1
ATOM 2149 C C . PRO B 1 107 ? 0.027 0.749 -20.707 1.00 15.03 107 PRO B C 1
ATOM 2150 O O . PRO B 1 107 ? -0.234 1.230 -21.805 1.00 14.79 107 PRO B O 1
ATOM 2154 N N . MET B 1 108 ? 0.834 -0.296 -20.547 1.00 15.74 108 MET B N 1
ATOM 2155 C CA . MET B 1 108 ? 1.442 -0.963 -21.695 1.00 16.38 108 MET B CA 1
ATOM 2156 C C . MET B 1 108 ? 0.392 -1.607 -22.601 1.00 11.81 108 MET B C 1
ATOM 2157 O O . MET B 1 108 ? 0.480 -1.519 -23.829 1.00 13.79 108 MET B O 1
ATOM 2162 N N . GLN B 1 109 ? -0.598 -2.252 -21.985 1.00 12.18 109 GLN B N 1
ATOM 2163 C CA . GLN B 1 109 ? -1.686 -2.894 -22.726 1.00 12.14 109 GLN B CA 1
ATOM 2164 C C . GLN B 1 109 ? -2.581 -1.891 -23.443 1.00 9.59 109 GLN B C 1
ATOM 2165 O O . GLN B 1 109 ? -3.059 -2.159 -24.548 1.00 10.82 109 GLN B O 1
ATOM 2171 N N . VAL B 1 110 ? -2.816 -0.748 -22.802 1.00 9.39 110 VAL B N 1
ATOM 2172 C CA . VAL B 1 110 ? -3.518 0.361 -23.444 1.00 9.68 110 VAL B CA 1
ATOM 2173 C C . VAL B 1 110 ? -2.760 0.861 -24.682 1.00 7.83 110 VAL B C 1
ATOM 2174 O O . VAL B 1 110 ? -3.337 1.021 -25.767 1.00 8.63 110 VAL B O 1
ATOM 2178 N N . LYS B 1 111 ? -1.464 1.102 -24.519 1.00 8.39 111 LYS B N 1
ATOM 2179 C CA . LYS B 1 111 ? -0.624 1.551 -25.632 1.00 9.34 111 LYS B CA 1
ATOM 2180 C C . LYS B 1 111 ? -0.555 0.536 -26.771 1.00 9.57 111 LYS B C 1
ATOM 2181 O O . LYS B 1 111 ? -0.609 0.905 -27.948 1.00 11.00 111 LYS B O 1
ATOM 2187 N N . GLN B 1 112 ? -0.467 -0.744 -26.418 1.00 11.24 112 GLN B N 1
ATOM 2188 C CA . GLN B 1 112 ? -0.497 -1.811 -27.417 1.00 13.73 112 GLN B CA 1
ATOM 2189 C C . GLN B 1 112 ? -1.800 -1.828 -28.202 1.00 12.09 112 GLN B C 1
ATOM 2190 O O . GLN B 1 112 ? -1.793 -1.950 -29.422 1.00 15.59 112 GLN B O 1
ATOM 2196 N N . ALA B 1 113 ? -2.919 -1.697 -27.495 1.00 10.04 113 ALA B N 1
ATOM 2197 C CA . ALA B 1 113 ? -4.232 -1.785 -28.122 1.00 10.11 113 ALA B CA 1
ATOM 2198 C C . ALA B 1 113 ? -4.553 -0.591 -29.013 1.00 9.93 113 ALA B C 1
ATOM 2199 O O . ALA B 1 113 ? -5.108 -0.755 -30.099 1.00 12.10 113 ALA B O 1
ATOM 2201 N N . LEU B 1 114 ? -4.209 0.606 -28.552 1.00 9.30 114 LEU B N 1
ATOM 2202 C CA . LEU B 1 114 ? -4.708 1.825 -29.184 1.00 9.23 114 LEU B CA 1
ATOM 2203 C C . LEU B 1 114 ? -3.640 2.579 -29.966 1.00 12.70 114 LEU B C 1
ATOM 2204 O O . LEU B 1 114 ? -3.959 3.440 -30.783 1.00 17.85 114 LEU B O 1
ATOM 2209 N N . ALA B 1 115 ? -2.374 2.243 -29.750 1.00 11.26 115 ALA B N 1
ATOM 2210 C CA . ALA B 1 115 ? -1.316 2.933 -30.471 1.00 12.47 115 ALA B CA 1
ATOM 2211 C C . ALA B 1 115 ? -0.316 1.988 -31.142 1.00 13.86 115 ALA B C 1
ATOM 2212 O O . ALA B 1 115 ? 0.660 2.438 -31.741 1.00 20.80 115 ALA B O 1
ATOM 2214 N N . GLY B 1 116 ? -0.565 0.681 -31.043 1.00 15.12 116 GLY B N 1
ATOM 2215 C CA . GLY B 1 116 ? 0.170 -0.295 -31.829 1.00 18.60 116 GLY B CA 1
ATOM 2216 C C . GLY B 1 116 ? 1.385 -0.926 -31.185 1.00 21.24 116 GLY B C 1
ATOM 2217 O O . GLY B 1 116 ? 1.854 -1.977 -31.641 1.00 24.83 116 GLY B O 1
ATOM 2218 N N . HIS B 1 117 ? 1.913 -0.285 -30.148 1.00 19.34 117 HIS B N 1
ATOM 2219 C CA . HIS B 1 117 ? 3.072 -0.820 -29.440 1.00 21.08 117 HIS B CA 1
ATOM 2220 C C . HIS B 1 117 ? 3.180 -0.242 -28.035 1.00 16.19 117 HIS B C 1
ATOM 2221 O O . HIS B 1 117 ? 2.652 0.839 -27.757 1.00 15.62 117 HIS B O 1
ATOM 2228 N N . GLY B 1 118 ? 3.866 -0.966 -27.157 1.00 15.00 118 GLY B N 1
ATOM 2229 C CA . GLY B 1 118 ? 3.848 -0.667 -25.737 1.00 14.22 118 GLY B CA 1
ATOM 2230 C C . GLY B 1 118 ? 4.617 0.568 -25.312 1.00 14.29 118 GLY B C 1
ATOM 2231 O O . GLY B 1 118 ? 4.494 1.006 -24.166 1.00 17.41 118 GLY B O 1
ATOM 2232 N N . HIS B 1 119 ? 5.416 1.127 -26.217 1.00 14.63 119 HIS B N 1
ATOM 2233 C CA . HIS B 1 119 ? 6.205 2.315 -25.897 1.00 16.17 119 HIS B CA 1
ATOM 2234 C C . HIS B 1 119 ? 5.676 3.568 -26.585 1.00 16.12 119 HIS B C 1
ATOM 2235 O O . HIS B 1 119 ? 6.338 4.604 -26.601 1.00 18.81 119 HIS B O 1
ATOM 2242 N N . ALA B 1 120 ? 4.475 3.475 -27.141 1.00 16.37 120 ALA B N 1
ATOM 2243 C CA . ALA B 1 120 ? 3.878 4.613 -27.824 1.00 15.70 120 ALA B CA 1
ATOM 2244 C C . ALA B 1 120 ? 3.626 5.761 -26.854 1.00 17.83 120 ALA B C 1
ATOM 2245 O O . ALA B 1 120 ? 3.411 5.545 -25.658 1.00 18.96 120 ALA B O 1
ATOM 2247 N N . ALA B 1 121 ? 3.655 6.984 -27.371 1.00 18.40 121 ALA B N 1
ATOM 2248 C CA . ALA B 1 121 ? 3.375 8.144 -26.541 1.00 17.15 121 ALA B CA 1
ATOM 2249 C C . ALA B 1 121 ? 1.907 8.165 -26.112 1.00 16.44 121 ALA B C 1
ATOM 2250 O O . ALA B 1 121 ? 1.024 7.732 -26.860 1.00 16.71 121 ALA B O 1
ATOM 2252 N N . LYS B 1 122 ? 1.658 8.669 -24.904 1.00 18.93 122 LYS B N 1
ATOM 2253 C CA . LYS B 1 122 ? 0.299 8.853 -24.389 1.00 20.79 122 LYS B CA 1
ATOM 2254 C C . LYS B 1 122 ? -0.535 9.659 -25.381 1.00 17.80 122 LYS B C 1
ATOM 2255 O O . LYS B 1 122 ? -1.733 9.430 -25.561 1.00 17.33 122 LYS B O 1
ATOM 2261 N N . GLU B 1 123 ? 0.126 10.607 -26.029 1.00 17.72 123 GLU B N 1
ATOM 2262 C CA . GLU B 1 123 ? -0.531 11.506 -26.960 1.00 18.58 123 GLU B CA 1
ATOM 2263 C C . GLU B 1 123 ? -1.068 10.758 -28.186 1.00 15.67 123 GLU B C 1
ATOM 2264 O O . GLU B 1 123 ? -2.090 11.144 -28.758 1.00 17.13 123 GLU B O 1
ATOM 2270 N N . GLU B 1 124 ? -0.402 9.670 -28.567 1.00 15.82 124 GLU B N 1
ATOM 2271 C CA . GLU B 1 124 ? -0.882 8.830 -29.668 1.00 16.18 124 GLU B CA 1
ATOM 2272 C C . GLU B 1 124 ? -2.143 8.067 -29.275 1.00 12.38 124 GLU B C 1
ATOM 2273 O O . GLU B 1 124 ? -3.053 7.897 -30.088 1.00 13.51 124 GLU B O 1
ATOM 2279 N N . VAL B 1 125 ? -2.184 7.585 -28.035 1.00 11.63 125 VAL B N 1
ATOM 2280 C CA . VAL B 1 125 ? -3.391 6.948 -27.519 1.00 9.32 125 VAL B CA 1
ATOM 2281 C C . VAL B 1 125 ? -4.546 7.945 -27.536 1.00 8.10 125 VAL B C 1
ATOM 2282 O O . VAL B 1 125 ? -5.646 7.619 -27.985 1.00 8.85 125 VAL B O 1
ATOM 2286 N N . ALA B 1 126 ? -4.287 9.160 -27.055 1.00 9.48 126 ALA B N 1
ATOM 2287 C CA . ALA B 1 126 ? -5.323 10.187 -26.976 1.00 10.06 126 ALA B CA 1
ATOM 2288 C C . ALA B 1 126 ? -5.900 10.478 -28.364 1.00 10.54 126 ALA B C 1
ATOM 2289 O O . ALA B 1 126 ? -7.116 10.637 -28.530 1.00 9.92 126 ALA B O 1
ATOM 2291 N N A LEU B 1 127 ? -5.019 10.526 -29.356 0.94 9.83 127 LEU B N 1
ATOM 2292 N N B LEU B 1 127 ? -5.018 10.549 -29.359 0.06 15.02 127 LEU B N 1
ATOM 2293 C CA A LEU B 1 127 ? -5.403 10.815 -30.729 0.94 12.17 127 LEU B CA 1
ATOM 2294 C CA B LEU B 1 127 ? -5.422 10.811 -30.741 0.06 18.28 127 LEU B CA 1
ATOM 2295 C C A LEU B 1 127 ? -6.262 9.684 -31.294 0.94 9.57 127 LEU B C 1
ATOM 2296 C C B LEU B 1 127 ? -6.320 9.699 -31.272 0.06 17.11 127 LEU B C 1
ATOM 2297 O O A LEU B 1 127 ? -7.254 9.920 -31.977 0.94 10.69 127 LEU B O 1
ATOM 2298 O O B LEU B 1 127 ? -7.326 9.956 -31.943 0.06 16.77 127 LEU B O 1
ATOM 2307 N N A MET B 1 128 ? -5.898 8.448 -30.975 0.94 10.43 128 MET B N 1
ATOM 2308 N N B MET B 1 128 ? -5.942 8.460 -30.975 0.06 16.63 128 MET B N 1
ATOM 2309 C CA A MET B 1 128 ? -6.683 7.314 -31.438 0.94 9.55 128 MET B CA 1
ATOM 2310 C CA B MET B 1 128 ? -6.702 7.297 -31.423 0.06 16.50 128 MET B CA 1
ATOM 2311 C C A MET B 1 128 ? -8.079 7.266 -30.812 0.94 9.86 128 MET B C 1
ATOM 2312 C C B MET B 1 128 ? -8.095 7.259 -30.805 0.06 13.26 128 MET B C 1
ATOM 2313 O O A MET B 1 128 ? -9.050 6.928 -31.494 0.94 10.01 128 MET B O 1
ATOM 2314 O O B MET B 1 128 ? -9.074 6.922 -31.474 0.06 13.85 128 MET B O 1
ATOM 2323 N N . VAL B 1 129 ? -8.176 7.591 -29.522 1.00 8.62 129 VAL B N 1
ATOM 2324 C CA . VAL B 1 129 ? -9.466 7.630 -28.838 1.00 8.49 129 VAL B CA 1
ATOM 2325 C C . VAL B 1 129 ? -10.378 8.659 -29.503 1.00 8.16 129 VAL B C 1
ATOM 2326 O O . VAL B 1 129 ? -11.549 8.386 -29.778 1.00 8.70 129 VAL B O 1
ATOM 2330 N N . ARG B 1 130 ? -9.821 9.834 -29.774 1.00 7.84 130 ARG B N 1
ATOM 2331 C CA . ARG B 1 130 ? -10.520 10.882 -30.507 1.00 8.54 130 ARG B CA 1
ATOM 2332 C C . ARG B 1 130 ? -11.031 10.361 -31.854 1.00 7.78 130 ARG B C 1
ATOM 2333 O O . ARG B 1 130 ? -12.169 10.624 -32.240 1.00 9.58 130 ARG B O 1
ATOM 2341 N N . GLY B 1 131 ? -10.178 9.618 -32.559 1.00 8.21 131 GLY B N 1
ATOM 2342 C CA . GLY B 1 131 ? -10.548 9.054 -33.848 1.00 8.29 131 GLY B CA 1
ATOM 2343 C C . GLY B 1 131 ? -11.644 8.006 -33.754 1.00 7.65 131 GLY B C 1
ATOM 2344 O O . GLY B 1 131 ? -12.613 8.024 -34.519 1.00 8.24 131 GLY B O 1
ATOM 2345 N N . ILE B 1 132 ? -11.501 7.083 -32.812 1.00 7.71 132 ILE B N 1
ATOM 2346 C CA . ILE B 1 132 ? -12.480 6.013 -32.659 1.00 9.02 132 ILE B CA 1
ATOM 2347 C C . ILE B 1 132 ? -13.879 6.564 -32.361 1.00 8.44 132 ILE B C 1
ATOM 2348 O O . ILE B 1 132 ? -14.889 6.043 -32.851 1.00 10.04 132 ILE B O 1
ATOM 2353 N N . LEU B 1 133 ? -13.926 7.615 -31.552 1.00 7.85 133 LEU B N 1
ATOM 2354 C CA . LEU B 1 133 ? -15.179 8.239 -31.149 1.00 9.79 133 LEU B CA 1
ATOM 2355 C C . LEU B 1 133 ? -15.720 9.214 -32.201 1.00 10.76 133 LEU B C 1
ATOM 2356 O O . LEU B 1 133 ? -16.799 9.784 -32.025 1.00 12.82 133 LEU B O 1
ATOM 2361 N N . GLY B 1 134 ? -14.991 9.387 -33.306 1.00 9.70 134 GLY B N 1
ATOM 2362 C CA . GLY B 1 134 ? -15.454 10.230 -34.395 1.00 13.01 134 GLY B CA 1
ATOM 2363 C C . GLY B 1 134 ? -15.556 11.701 -34.030 1.00 13.00 134 GLY B C 1
ATOM 2364 O O . GLY B 1 134 ? -16.434 12.417 -34.526 1.00 17.26 134 GLY B O 1
ATOM 2365 N N . LEU B 1 135 ? -14.656 12.153 -33.158 1.00 12.12 135 LEU B N 1
ATOM 2366 C CA . LEU B 1 135 ? -14.696 13.517 -32.646 1.00 13.74 135 LEU B CA 1
ATOM 2367 C C . LEU B 1 135 ? -13.664 14.397 -33.326 1.00 13.35 135 LEU B C 1
ATOM 2368 O O . LEU B 1 135 ? -12.563 13.943 -33.650 1.00 13.60 135 LEU B O 1
ATOM 2373 N N . LYS B 1 136 ? -14.016 15.661 -33.538 1.00 16.38 136 LYS B N 1
ATOM 2374 C CA . LYS B 1 136 ? -13.067 16.608 -34.104 1.00 18.09 136 LYS B CA 1
ATOM 2375 C C . LYS B 1 136 ? -11.928 16.860 -33.124 1.00 17.89 136 LYS B C 1
ATOM 2376 O O . LYS B 1 136 ? -10.754 16.844 -33.509 1.00 18.66 136 LYS B O 1
ATOM 2382 N N . GLU B 1 137 ? -12.284 17.088 -31.861 1.00 20.30 137 GLU B N 1
ATOM 2383 C CA . GLU B 1 137 ? -11.304 17.319 -30.804 1.00 20.02 137 GLU B CA 1
ATOM 2384 C C . GLU B 1 137 ? -11.360 16.189 -29.778 1.00 16.06 137 GLU B C 1
ATOM 2385 O O . GLU B 1 137 ? -12.419 15.600 -29.549 1.00 18.74 137 GLU B O 1
ATOM 2391 N N . ALA B 1 138 ? -10.219 15.890 -29.160 1.00 17.03 138 ALA B N 1
ATOM 2392 C CA . ALA B 1 138 ? -10.152 14.854 -28.133 1.00 18.15 138 ALA B CA 1
ATOM 2393 C C . ALA B 1 138 ? -11.067 15.171 -26.945 1.00 17.12 138 ALA B C 1
ATOM 2394 O O . ALA B 1 138 ? -11.228 16.337 -26.574 1.00 20.28 138 ALA B O 1
ATOM 2396 N N . PRO B 1 139 ? -11.669 14.129 -26.343 1.00 17.77 139 PRO B N 1
ATOM 2397 C CA . PRO B 1 139 ? -12.590 14.358 -25.220 1.00 19.96 139 PRO B CA 1
ATOM 2398 C C . PRO B 1 139 ? -11.909 14.981 -24.001 1.00 21.77 139 PRO B C 1
ATOM 2399 O O . PRO B 1 139 ? -10.726 14.729 -23.755 1.00 20.50 139 PRO B O 1
ATOM 2403 N N . ARG B 1 140 ? -12.664 15.792 -23.262 1.00 23.39 140 ARG B N 1
ATOM 2404 C CA . ARG B 1 140 ? -12.181 16.454 -22.052 1.00 25.62 140 ARG B CA 1
ATOM 2405 C C . ARG B 1 140 ? -13.191 16.240 -20.924 1.00 26.75 140 ARG B C 1
ATOM 2406 O O . ARG B 1 140 ? -14.369 15.996 -21.193 1.00 28.61 140 ARG B O 1
ATOM 2414 N N . PRO B 1 141 ? -12.741 16.323 -19.658 1.00 24.53 141 PRO B N 1
ATOM 2415 C CA . PRO B 1 141 ? -11.363 16.574 -19.211 1.00 23.80 141 PRO B CA 1
ATOM 2416 C C . PRO B 1 141 ? -10.461 15.341 -19.249 1.00 23.23 141 PRO B C 1
ATOM 2417 O O . PRO B 1 141 ? -10.878 14.278 -19.711 1.00 19.39 141 PRO B O 1
ATOM 2421 N N . SER B 1 142 ? -9.234 15.487 -18.757 1.00 22.60 142 SER B N 1
ATOM 2422 C CA . SER B 1 142 ? -8.222 14.438 -18.868 1.00 22.80 142 SER B CA 1
ATOM 2423 C C . SER B 1 142 ? -8.602 13.112 -18.199 1.00 17.55 142 SER B C 1
ATOM 2424 O O . SER B 1 142 ? -8.366 12.045 -18.763 1.00 16.75 142 SER B O 1
ATOM 2427 N N . HIS B 1 143 ? -9.176 13.174 -17.000 1.00 15.41 143 HIS B N 1
ATOM 2428 C CA . HIS B 1 143 ? -9.570 11.948 -16.299 1.00 14.17 143 HIS B CA 1
ATOM 2429 C C . HIS B 1 143 ? -10.635 11.182 -17.086 1.00 10.81 143 HIS B C 1
ATOM 2430 O O . HIS B 1 143 ? -10.651 9.945 -17.096 1.00 11.07 143 HIS B O 1
ATOM 2437 N N . LEU B 1 144 ? -11.526 11.921 -17.744 1.00 11.25 144 LEU B N 1
ATOM 2438 C CA . LEU B 1 144 ? -12.518 11.305 -18.616 1.00 10.73 144 LEU B CA 1
ATOM 2439 C C . LEU B 1 144 ? -11.843 10.688 -19.843 1.00 9.74 144 LEU B C 1
ATOM 2440 O O . LEU B 1 144 ? -12.142 9.554 -20.227 1.00 9.18 144 LEU B O 1
ATOM 2445 N N . ALA B 1 145 ? -10.939 11.436 -20.470 1.00 10.76 145 ALA B N 1
ATOM 2446 C CA . ALA B 1 145 ? -10.201 10.917 -21.621 1.00 11.45 145 ALA B CA 1
ATOM 2447 C C . ALA B 1 145 ? -9.503 9.594 -21.288 1.00 8.33 145 ALA B C 1
ATOM 2448 O O . ALA B 1 145 ? -9.535 8.642 -22.079 1.00 10.05 145 ALA B O 1
ATOM 2450 N N . ASP B 1 146 ? -8.896 9.526 -20.108 1.00 9.67 146 ASP B N 1
ATOM 2451 C CA . ASP B 1 146 ? -8.190 8.318 -19.683 1.00 10.29 146 ASP B CA 1
ATOM 2452 C C . ASP B 1 146 ? -9.150 7.148 -19.447 1.00 9.27 146 ASP B C 1
ATOM 2453 O O . ASP B 1 146 ? -8.855 6.002 -19.803 1.00 9.61 146 ASP B O 1
ATOM 2458 N N . ALA B 1 147 ? -10.304 7.446 -18.861 1.00 7.83 147 ALA B N 1
ATOM 2459 C CA . ALA B 1 147 ? -11.349 6.446 -18.670 1.00 7.22 147 ALA B CA 1
ATOM 2460 C C . ALA B 1 147 ? -11.831 5.888 -20.012 1.00 6.48 147 ALA B C 1
ATOM 2461 O O . ALA B 1 147 ? -12.076 4.688 -20.153 1.00 6.82 147 ALA B O 1
ATOM 2463 N N . LEU B 1 148 ? -11.959 6.761 -21.004 1.00 6.68 148 LEU B N 1
ATOM 2464 C CA . LEU B 1 148 ? -12.404 6.330 -22.325 1.00 6.96 148 LEU B CA 1
ATOM 2465 C C . LEU B 1 148 ? -11.352 5.453 -23.001 1.00 6.74 148 LEU B C 1
ATOM 2466 O O . LEU B 1 148 ? -11.693 4.481 -23.690 1.00 7.54 148 LEU B O 1
ATOM 2471 N N . ALA B 1 149 ? -10.078 5.782 -22.810 1.00 6.56 149 ALA B N 1
ATOM 2472 C CA . ALA B 1 149 ? -9.002 4.958 -23.346 1.00 7.36 149 ALA B CA 1
ATOM 2473 C C . ALA B 1 149 ? -9.076 3.542 -22.775 1.00 6.33 149 ALA B C 1
ATOM 2474 O O . ALA B 1 149 ? -8.914 2.568 -23.507 1.00 7.44 149 ALA B O 1
ATOM 2476 N N . ILE B 1 150 ? -9.350 3.415 -21.478 1.00 6.70 150 ILE B N 1
ATOM 2477 C CA A ILE B 1 150 ? -9.477 2.111 -20.836 0.50 7.54 150 ILE B CA 1
ATOM 2478 C CA B ILE B 1 150 ? -9.428 2.079 -20.903 0.50 6.66 150 ILE B CA 1
ATOM 2479 C C . ILE B 1 150 ? -10.661 1.310 -21.401 1.00 6.11 150 ILE B C 1
ATOM 2480 O O . ILE B 1 150 ? -10.564 0.103 -21.658 1.00 6.89 150 ILE B O 1
ATOM 2489 N N . ALA B 1 151 ? -11.798 1.988 -21.581 1.00 6.60 151 ALA B N 1
ATOM 2490 C CA . ALA B 1 151 ? -12.996 1.341 -22.137 1.00 6.57 151 ALA B CA 1
ATOM 2491 C C . ALA B 1 151 ? -12.717 0.781 -23.530 1.00 5.99 151 ALA B C 1
ATOM 2492 O O . ALA B 1 151 ? -13.090 -0.352 -23.855 1.00 7.31 151 ALA B O 1
ATOM 2494 N N . LEU B 1 152 ? -12.063 1.583 -24.362 1.00 6.13 152 LEU B N 1
ATOM 2495 C CA . LEU B 1 152 ? -11.786 1.182 -25.743 1.00 6.60 152 LEU B CA 1
ATOM 2496 C C . LEU B 1 152 ? -10.683 0.125 -25.841 1.00 5.35 152 LEU B C 1
ATOM 2497 O O . LEU B 1 152 ? -10.692 -0.714 -26.748 1.00 7.47 152 LEU B O 1
ATOM 2502 N N . THR B 1 153 ? -9.750 0.158 -24.891 1.00 5.96 153 THR B N 1
ATOM 2503 C CA . THR B 1 153 ? -8.749 -0.892 -24.771 1.00 6.59 153 THR B CA 1
ATOM 2504 C C . THR B 1 153 ? -9.440 -2.224 -24.495 1.00 6.58 153 THR B C 1
ATOM 2505 O O . THR B 1 153 ? -9.174 -3.227 -25.155 1.00 7.26 153 THR B O 1
ATOM 2509 N N . HIS B 1 154 ? -10.357 -2.227 -23.536 1.00 5.59 154 HIS B N 1
ATOM 2510 C CA . HIS B 1 154 ? -11.122 -3.433 -23.266 1.00 6.32 154 HIS B CA 1
ATOM 2511 C C . HIS B 1 154 ? -11.881 -3.909 -24.513 1.00 6.61 154 HIS B C 1
ATOM 2512 O O . HIS B 1 154 ? -11.869 -5.106 -24.843 1.00 7.70 154 HIS B O 1
ATOM 2519 N N . ALA B 1 155 ? -12.548 -2.983 -25.195 1.00 6.64 155 ALA B N 1
ATOM 2520 C CA . ALA B 1 155 ? -13.311 -3.335 -26.397 1.00 7.24 155 ALA B CA 1
ATOM 2521 C C . ALA B 1 155 ? -12.419 -4.008 -27.441 1.00 7.26 155 ALA B C 1
ATOM 2522 O O . ALA B 1 155 ? -12.810 -5.001 -28.059 1.00 8.13 155 ALA B O 1
ATOM 2524 N N . PHE B 1 156 ? -11.220 -3.467 -27.635 1.00 7.51 156 PHE B N 1
ATOM 2525 C CA . PHE B 1 156 ? -10.273 -4.062 -28.569 1.00 8.58 156 PHE B CA 1
ATOM 2526 C C . PHE B 1 156 ? -9.968 -5.523 -28.233 1.00 7.77 156 PHE B C 1
ATOM 2527 O O . PHE B 1 156 ? -10.082 -6.413 -29.085 1.00 9.38 156 PHE B O 1
ATOM 2535 N N . TYR B 1 157 ? -9.585 -5.776 -26.989 1.00 7.94 157 TYR B N 1
ATOM 2536 C CA . TYR B 1 157 ? -9.276 -7.137 -26.575 1.00 8.64 157 TYR B CA 1
ATOM 2537 C C . TYR B 1 157 ? -10.520 -8.030 -26.573 1.00 8.60 157 TYR B C 1
ATOM 2538 O O . TYR B 1 157 ? -10.439 -9.206 -26.941 1.00 10.72 157 TYR B O 1
ATOM 2547 N N . ALA B 1 158 ? -11.664 -7.475 -26.182 1.00 8.74 158 ALA B N 1
ATOM 2548 C CA . ALA B 1 158 ? -12.926 -8.223 -26.201 1.00 10.16 158 ALA B CA 1
ATOM 2549 C C . ALA B 1 158 ? -13.254 -8.733 -27.610 1.00 10.74 158 ALA B C 1
ATOM 2550 O O . ALA B 1 158 ? -13.679 -9.882 -27.788 1.00 13.20 158 ALA B O 1
ATOM 2552 N N . ARG B 1 159 ? -13.051 -7.890 -28.618 1.00 10.06 159 ARG B N 1
ATOM 2553 C CA . ARG B 1 159 ? -13.309 -8.278 -30.003 1.00 11.71 159 ARG B CA 1
ATOM 2554 C C . ARG B 1 159 ? -12.397 -9.422 -30.453 1.00 13.65 159 ARG B C 1
ATOM 2555 O O . ARG B 1 159 ? -12.776 -10.233 -31.304 1.00 17.34 159 ARG B O 1
ATOM 2563 N N . MET B 1 160 ? -11.201 -9.476 -29.868 1.00 13.76 160 MET B N 1
ATOM 2564 C CA A MET B 1 160 ? -10.196 -10.494 -30.155 0.52 18.59 160 MET B CA 1
ATOM 2565 C CA B MET B 1 160 ? -10.222 -10.510 -30.208 0.48 16.22 160 MET B CA 1
ATOM 2566 C C . MET B 1 160 ? -10.413 -11.766 -29.352 1.00 16.48 160 MET B C 1
ATOM 2567 O O . MET B 1 160 ? -9.762 -12.783 -29.588 1.00 19.22 160 MET B O 1
ATOM 2576 N N . GLY B 1 161 ? -11.303 -11.693 -28.369 1.00 14.55 161 GLY B N 1
ATOM 2577 C CA . GLY B 1 161 ? -11.518 -12.803 -27.455 1.00 17.08 161 GLY B CA 1
ATOM 2578 C C . GLY B 1 161 ? -10.388 -12.963 -26.449 1.00 17.12 161 GLY B C 1
ATOM 2579 O O . GLY B 1 161 ? -10.162 -14.062 -25.936 1.00 20.32 161 GLY B O 1
ATOM 2580 N N . THR B 1 162 ? -9.682 -11.871 -26.154 1.00 14.95 162 THR B N 1
ATOM 2581 C CA . THR B 1 162 ? -8.539 -11.918 -25.241 1.00 16.13 162 THR B CA 1
ATOM 2582 C C . THR B 1 162 ? -8.623 -10.885 -24.110 1.00 16.39 162 THR B C 1
ATOM 2583 O O . THR B 1 162 ? -7.598 -10.388 -23.620 1.00 16.35 162 THR B O 1
ATOM 2587 N N . ALA B 1 163 ? -9.841 -10.568 -23.691 1.00 13.81 163 ALA B N 1
ATOM 2588 C CA . ALA B 1 163 ? -10.030 -9.645 -22.569 1.00 13.32 163 ALA B CA 1
ATOM 2589 C C . ALA B 1 163 ? -9.407 -10.165 -21.268 1.00 13.43 163 ALA B C 1
ATOM 2590 O O . ALA B 1 163 ? -9.183 -11.371 -21.111 1.00 14.97 163 ALA B O 1
ATOM 2592 N N . LYS B 1 164 ? -9.138 -9.251 -20.336 1.00 12.43 164 LYS B N 1
ATOM 2593 C CA . LYS B 1 164 ? -8.371 -9.578 -19.133 1.00 14.14 164 LYS B CA 1
ATOM 2594 C C . LYS B 1 164 ? -9.166 -9.344 -17.850 1.00 13.07 164 LYS B C 1
ATOM 2595 O O . LYS B 1 164 ? -9.196 -8.225 -17.336 1.00 13.29 164 LYS B O 1
ATOM 2601 N N . PRO B 1 165 ? -9.820 -10.397 -17.331 1.00 12.71 165 PRO B N 1
ATOM 2602 C CA . PRO B 1 165 ? -10.599 -10.257 -16.090 1.00 14.00 165 PRO B CA 1
ATOM 2603 C C . PRO B 1 165 ? -9.730 -9.797 -14.922 1.00 15.65 165 PRO B C 1
ATOM 2604 O O . PRO B 1 165 ? -8.559 -10.194 -14.836 1.00 18.14 165 PRO B O 1
ATOM 2608 N N . LEU B 1 166 ? -10.300 -8.986 -14.033 1.00 16.77 166 LEU B N 1
ATOM 2609 C CA . LEU B 1 166 ? -9.559 -8.447 -12.896 1.00 24.36 166 LEU B CA 1
ATOM 2610 C C . LEU B 1 166 ? -9.058 -9.542 -11.963 1.00 42.10 166 LEU B C 1
ATOM 2611 O O . LEU B 1 166 ? -9.775 -10.498 -11.668 1.00 40.10 166 LEU B O 1
#

InterPro domains:
  IPR002176 Crossover junction endodeoxyribonuclease RuvC [MF_00034] (1-157)
  IPR002176 Crossover junction endodeoxyribonuclease RuvC [PF02075] (3-154)
  IPR002176 Crossover junction endodeoxyribonuclease RuvC [PR00696] (4-17)
  IPR002176 Crossover junction endodeoxyribonuclease RuvC [PR00696] (64-80)
  IPR002176 Crossover junction endodeoxyribonuclease RuvC [PR00696] (86-102)
  IPR002176 Crossover junction endodeoxyribonuclease RuvC [PR00696] (110-129)
  IPR002176 Crossover junction endodeoxyribonuclease RuvC [PR00696] (142-154)
  IPR002176 Crossover junction endodeoxyribonuclease RuvC [PTHR30194] (1-160)
  IPR002176 Crossover junction endodeoxyribonuclease RuvC [TIGR00228] (4-157)
  IPR002176 Crossover junction endodeoxyribonuclease RuvC [cd16962] (3-157)
  IPR012337 Ribonuclease H-like superfamily [SSF53098] (1-159)
  IPR036397 Ribonuclease H superfamily [G3DSA:3.30.420.10] (1-166)

Nearest PDB structures (foldseek):
  4ep4-assembly1_B  TM=9.637E-01  e=4.017E-32  Thermus thermophilus HB8
  4ep5-assembly1_A-2  TM=9.940E-01  e=2.754E-30  Thermus thermophilus HB8
  6s16-assembly1_B  TM=9.773E-01  e=1.779E-28  Thermus thermophilus HB8
  7xhj-assembly1_A  TM=9.406E-01  e=3.703E-18  Deinococcus radiodurans R1 = ATCC 13939 = DSM 20539
  6lw3-assembly1_B  TM=9.438E-01  e=4.339E-16  Pseudomonas aeruginosa

Organism: Thermus thermophilus (strain ATCC 27634 / DSM 579 / HB8) (NCBI:txid300852)

CATH classification: 3.30.420.10

Solvent-accessible surface area: 15420 Å² total; per-residue (Å²): 65,41,0,0,0,1,31,8,27,118,55,64,1,0,0,0,0,0,25,9,91,63,188,62,91,31,123,8,163,57,44,31,35,32,18,6,124,31,33,124,172,26,74,7,24,48,71,5,0,82,9,13,52,67,0,51,67,0,2,115,131,47,172,7,95,1,0,0,1,54,56,38,134,56,239,142,35,48,70,131,0,3,66,20,0,17,3,2,0,0,0,0,0,0,0,71,91,42,56,10,56,8,41,4,0,6,52,104,50,17,62,97,16,7,21,60,101,18,154,5,52,152,105,79,13,38,69,78,2,88,52,23,12,69,55,198,123,24,13,160,56,54,46,16,15,75,0,0,6,6,0,0,0,4,0,69,13,29,81,115,66,66,37,67,108,56,76,37,0,0,0,0,17,28,2,5,44,64,0,0,0,0,0,0,8,11,66,64,221,50,93,30,111,3,127,74,60,34,34,29,34,5,138,8,38,112,176,40,68,3,23,61,19,0,0,84,0,9,51,118,0,27,86,1,3,109,117,42,192,7,89,1,0,0,0,36,35,78,57,122,172,196,49,163,46,86,4,13,71,22,0,10,0,0,0,0,0,0,0,0,0,68,85,29,57,6,54,11,36,13,1,17,26,117,50,11,53,76,12,2,23,66,94,21,174,2,44,108,122,81,7,36,116,94,3,75,44,11,16,68,64,164,129,40,12,152,72,54,58,13,12,43,0,0,9,4,0,0,0,4,0,70,30,27,94,112,68,65,30,100,101,63

Sequence (332 aa):
MVVAGIDPGITHLGLGVVAVEGKGALKARLLHGEVVKTSPPQEPAKKERVGRIHARVLEVLHRFRPEAVAVEEQFFFYRQNELAYKVGWALGAVLVAAFEAGVPVYAYGPMQVKKQALAGHGHAAKEEVALLMVRGILGLKEEAPRPSHLADALAIIALTHAFYARMGTAKPLMVVAGIDPGITHLGLGVVAVEGKGALKARLLHGEVVKTSPQEPAKKERVGRIHARVLEVLHRFRPEAVVAVEEQFFYRRQNELAYKVGWALGAVLVAAFEAGVPVYAYGPMQVKQALAGHGHAAKEEVALLMMVRGILGLKEAPRPSHLADALAIIALTHAFYARMMGTAKPL